Protein AF-A0A830H205-F1 (afdb_monomer)

Foldseek 3Di:
DDDDDDDDDDDDDDDDDDDDDDDDDDDDDPDDDDDPPDPPDPDDDPPLQPVQVVLQVCCCVPPVWHWDDPDSAEIETEDADLVCVLVVLQVVVVVQFAAFPAWDWAADVVVQKIKIWTWIFHPVDPVRNSHTYIYIYIAGNVQQEHADNCVSHVNCLVRQLLCCQQPVRYHPPRPDNDHDPDDPVCPPPRNNHPPDDDDDDDDDDPDDD

Solvent-accessible surface area (backbone atoms only — not comparable to full-atom values): 13191 Å² total; per-residue (Å²): 134,82,90,81,91,87,88,83,91,83,81,92,76,89,85,82,85,81,94,79,90,82,88,83,83,90,77,88,86,88,74,85,84,76,85,79,91,62,82,81,70,80,81,68,81,78,67,71,34,72,63,59,61,49,50,41,51,51,37,32,73,74,70,70,33,62,55,45,74,80,46,72,42,32,35,41,34,55,38,81,55,50,87,48,51,60,60,52,50,50,54,40,38,76,71,51,38,62,35,49,80,48,60,46,74,43,70,36,75,95,73,48,29,34,35,43,33,39,35,31,25,17,79,89,36,79,73,48,44,63,31,40,39,33,45,32,31,48,32,43,64,95,58,35,56,47,72,44,54,42,95,78,27,63,62,38,57,64,41,53,30,48,40,24,52,32,60,58,37,44,52,52,85,48,96,72,75,61,79,84,84,72,62,82,89,49,68,97,51,34,76,69,30,82,86,49,77,80,84,79,85,76,85,81,76,81,76,83,130

Structure (mmCIF, N/CA/C/O backbone):
data_AF-A0A830H205-F1
#
_entry.id   AF-A0A830H205-F1
#
loop_
_atom_site.group_PDB
_atom_site.id
_atom_site.type_symbol
_atom_site.label_atom_id
_atom_site.label_alt_id
_atom_site.label_comp_id
_atom_site.label_asym_id
_atom_site.label_entity_id
_atom_site.label_seq_id
_atom_site.pdbx_PDB_ins_code
_atom_site.Cartn_x
_atom_site.Cartn_y
_atom_site.Cartn_z
_atom_site.occupancy
_atom_site.B_iso_or_equiv
_atom_site.auth_seq_id
_atom_site.auth_comp_id
_atom_site.auth_asym_id
_atom_site.auth_atom_id
_atom_site.pdbx_PDB_model_num
ATOM 1 N N . MET A 1 1 ? -46.202 55.777 67.650 1.00 36.75 1 MET A N 1
ATOM 2 C CA . MET A 1 1 ? -45.797 55.023 68.853 1.00 36.75 1 MET A CA 1
ATOM 3 C C . MET A 1 1 ? -44.438 54.389 68.565 1.00 36.75 1 MET A C 1
ATOM 5 O O . MET A 1 1 ? -44.313 53.756 67.531 1.00 36.75 1 MET A O 1
ATOM 9 N N . THR A 1 2 ? -43.436 54.715 69.394 1.00 34.50 2 THR A N 1
ATOM 10 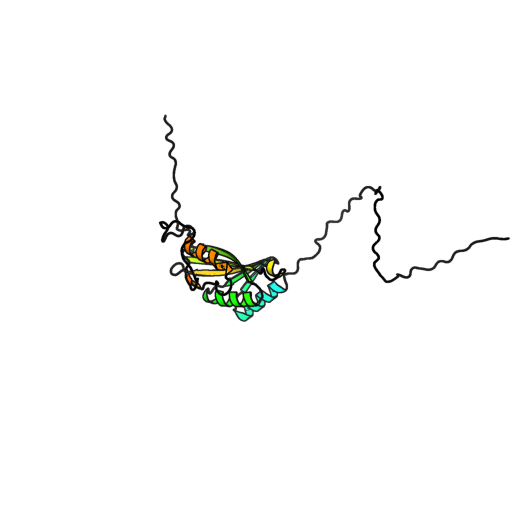C CA . THR A 1 2 ? -42.233 53.928 69.781 1.00 34.50 2 THR A CA 1
ATOM 11 C C . THR A 1 2 ? -41.566 52.958 68.777 1.00 34.50 2 THR A C 1
ATOM 13 O O . THR A 1 2 ? -42.141 51.918 68.496 1.00 34.50 2 THR A O 1
ATOM 16 N N . GLN A 1 3 ? -40.340 53.311 68.324 1.00 34.31 3 GLN A N 1
ATOM 17 C CA . GLN A 1 3 ? -39.025 52.609 68.477 1.00 34.31 3 GLN A CA 1
ATOM 18 C C . GLN A 1 3 ? -38.940 51.043 68.438 1.00 34.31 3 GLN A C 1
ATOM 20 O O . GLN A 1 3 ? -39.899 50.388 68.817 1.00 34.31 3 GLN A O 1
ATOM 25 N N . PRO A 1 4 ? -37.747 50.402 68.299 1.00 41.00 4 PRO A N 1
ATOM 26 C CA . PRO A 1 4 ? -36.688 50.449 67.268 1.00 41.00 4 PRO A CA 1
ATOM 27 C C . PRO A 1 4 ? -36.075 49.027 66.967 1.00 41.00 4 PRO A C 1
ATOM 29 O O . PRO A 1 4 ? -36.541 48.021 67.481 1.00 41.00 4 PRO A O 1
ATOM 32 N N . ASN A 1 5 ? -35.015 48.970 66.139 1.00 28.98 5 ASN A N 1
ATOM 33 C CA . ASN A 1 5 ? -33.922 47.969 65.980 1.00 28.98 5 ASN A CA 1
ATOM 34 C C . ASN A 1 5 ? -34.009 46.544 66.597 1.00 28.98 5 ASN A C 1
ATOM 36 O O . ASN A 1 5 ? -34.132 46.419 67.809 1.00 28.98 5 ASN A O 1
ATOM 40 N N . GLN A 1 6 ? -33.625 45.502 65.829 1.00 34.75 6 GLN A N 1
ATOM 41 C CA . GLN A 1 6 ? -32.301 44.820 65.918 1.00 34.75 6 GLN A CA 1
ATOM 42 C C . GLN A 1 6 ? -32.178 43.547 65.030 1.00 34.75 6 GLN A C 1
ATOM 44 O O . GLN A 1 6 ? -33.192 43.028 64.567 1.00 34.75 6 GLN A O 1
ATOM 49 N N . PRO A 1 7 ? -30.940 43.086 64.724 1.00 38.50 7 PRO A N 1
ATOM 50 C CA . PRO A 1 7 ? -30.624 42.197 63.604 1.00 38.50 7 PRO A CA 1
ATOM 51 C C . PRO A 1 7 ? -30.592 40.716 64.003 1.00 38.50 7 PRO A C 1
ATOM 53 O O . PRO A 1 7 ? -30.341 40.383 65.158 1.00 38.50 7 PRO A O 1
ATOM 56 N N . THR A 1 8 ? -30.740 39.811 63.033 1.00 33.50 8 THR A N 1
ATOM 57 C CA . THR A 1 8 ? -30.395 38.393 63.219 1.00 33.50 8 THR A CA 1
ATOM 58 C C . THR A 1 8 ? -29.546 37.880 62.062 1.00 33.50 8 THR A C 1
ATOM 60 O O . THR A 1 8 ? -29.947 37.826 60.904 1.00 33.50 8 THR A O 1
ATOM 63 N N . THR A 1 9 ? -28.314 37.549 62.424 1.00 30.27 9 THR A N 1
ATOM 64 C CA . THR A 1 9 ? -27.349 36.726 61.708 1.00 30.27 9 THR A CA 1
ATOM 65 C C . THR A 1 9 ? -27.833 35.277 61.664 1.00 30.27 9 THR A C 1
ATOM 67 O O . THR A 1 9 ? -28.254 34.775 62.700 1.00 30.27 9 THR A O 1
ATOM 70 N N . GLN A 1 10 ? -27.735 34.600 60.510 1.00 33.34 10 GLN A N 1
ATOM 71 C CA . GLN A 1 10 ? -27.315 33.188 60.360 1.00 33.34 10 GLN A CA 1
ATOM 72 C C . GLN A 1 10 ? -27.345 32.725 58.878 1.00 33.34 10 GLN A C 1
ATOM 74 O O . GLN A 1 10 ? -27.935 33.414 58.048 1.00 33.34 10 GLN A O 1
ATOM 79 N N . PRO A 1 11 ? -26.609 31.653 58.506 1.00 27.52 11 PRO A N 1
ATOM 80 C CA . PRO A 1 11 ? -25.776 31.614 57.303 1.00 27.52 11 PRO A CA 1
ATOM 81 C C . PRO A 1 11 ? -26.350 30.778 56.147 1.00 27.52 11 PRO A C 1
ATOM 83 O O . PRO A 1 11 ? -27.217 29.928 56.326 1.00 27.52 11 PRO A O 1
ATOM 86 N N . ASN A 1 12 ? -25.774 31.021 54.965 1.00 29.73 12 ASN A N 1
ATOM 87 C CA . ASN A 1 12 ? -25.995 30.367 53.673 1.00 29.73 12 ASN A CA 1
ATOM 88 C C . ASN A 1 12 ? -26.341 28.867 53.732 1.00 29.73 12 ASN A C 1
ATOM 90 O O . ASN A 1 12 ? -25.532 28.052 54.177 1.00 29.73 12 ASN A O 1
ATOM 94 N N . GLN A 1 13 ? -27.469 28.502 53.115 1.00 30.56 13 GLN A N 1
ATOM 95 C CA . GLN A 1 13 ? -27.673 27.174 52.537 1.00 30.56 13 GLN A CA 1
ATOM 96 C C . GLN A 1 13 ? -27.569 27.267 51.004 1.00 30.56 13 GLN A C 1
ATOM 98 O O . GLN A 1 13 ? -28.191 28.152 50.413 1.00 30.56 13 GLN A O 1
ATOM 103 N N . PRO A 1 14 ? -26.791 26.393 50.340 1.00 25.88 14 PRO A N 1
ATOM 104 C CA . PRO A 1 14 ? -26.709 26.362 48.885 1.00 25.88 14 PRO A CA 1
ATOM 105 C C . PRO A 1 14 ? -27.974 25.723 48.296 1.00 25.88 14 PRO A C 1
ATOM 107 O O . PRO A 1 14 ? -28.299 24.576 48.603 1.00 25.88 14 PRO A O 1
ATOM 110 N N . THR A 1 15 ? -28.688 26.452 47.437 1.00 29.52 15 THR A N 1
ATOM 111 C CA . THR A 1 15 ? -29.830 25.919 46.687 1.00 29.52 15 THR A CA 1
ATOM 112 C C . THR A 1 15 ? -29.359 25.105 45.484 1.00 29.52 15 THR A C 1
ATOM 114 O O . THR A 1 15 ? -28.556 25.541 44.659 1.00 29.52 15 THR A O 1
ATOM 117 N N . THR A 1 16 ? -29.878 23.885 45.392 1.00 28.81 16 THR A N 1
ATOM 118 C CA . THR A 1 16 ? -29.694 22.940 44.291 1.00 28.81 16 THR A CA 1
ATOM 119 C C . THR A 1 16 ? -30.707 23.194 43.166 1.00 28.81 16 THR A C 1
ATOM 121 O O . THR A 1 16 ? -31.895 22.977 43.380 1.00 28.81 16 THR A O 1
ATOM 124 N N . GLN A 1 17 ? -30.189 23.526 41.970 1.00 29.11 17 GLN A N 1
ATOM 125 C CA . GLN A 1 17 ? -30.790 23.398 40.615 1.00 29.11 17 GLN A CA 1
ATOM 126 C C . GLN A 1 17 ? -31.965 24.335 40.222 1.00 29.11 17 GLN A C 1
ATOM 128 O O . GLN A 1 17 ? -32.642 24.852 41.104 1.00 29.11 17 GLN A O 1
ATOM 133 N N . PRO A 1 18 ? -32.338 24.470 38.919 1.00 31.72 18 PRO A N 1
ATOM 134 C CA . PRO A 1 18 ? -31.601 24.354 37.641 1.00 31.72 18 PRO A CA 1
ATOM 135 C C . PRO A 1 18 ? -31.848 25.543 36.658 1.00 31.72 18 PRO A C 1
ATOM 137 O O . PRO A 1 18 ? -32.747 26.356 36.836 1.00 31.72 18 PRO A O 1
ATOM 140 N N . ASN A 1 19 ? -31.041 25.592 35.587 1.00 31.50 19 ASN A N 1
ATOM 141 C CA . ASN A 1 19 ? -31.087 26.456 34.390 1.00 31.50 19 ASN A CA 1
ATOM 142 C C . ASN A 1 19 ? -32.406 27.198 34.063 1.00 31.50 19 ASN A C 1
ATOM 144 O O . ASN A 1 19 ? -33.404 26.575 33.701 1.00 31.50 19 ASN A O 1
ATOM 148 N N . GLN A 1 20 ? -32.329 28.532 33.978 1.00 28.92 20 GLN A N 1
ATOM 149 C CA . GLN A 1 20 ? -33.215 29.357 33.145 1.00 28.92 20 GLN A CA 1
ATOM 150 C C . GLN A 1 20 ? -32.387 30.248 32.200 1.00 28.92 20 GLN A C 1
ATOM 152 O O . GLN A 1 20 ? -31.384 30.815 32.634 1.00 28.92 20 GLN A O 1
ATOM 157 N N . PRO A 1 21 ? -32.781 30.395 30.921 1.00 25.06 21 PRO A N 1
ATOM 158 C CA . PRO A 1 21 ? -32.127 31.305 29.989 1.00 25.06 21 PRO A CA 1
ATOM 159 C C . PRO A 1 21 ? -32.700 32.722 30.138 1.00 25.06 21 PRO A C 1
ATOM 161 O O . PRO A 1 21 ? -33.888 32.936 29.909 1.00 25.06 21 PRO A O 1
ATOM 164 N N . THR A 1 22 ? -31.869 33.711 30.473 1.00 29.25 22 THR A N 1
ATOM 165 C CA . THR A 1 22 ? -32.272 35.127 30.432 1.00 29.25 22 THR A CA 1
ATOM 166 C C . THR A 1 22 ? -31.776 35.796 29.158 1.00 29.25 22 THR A C 1
ATOM 168 O O . THR A 1 22 ? -30.601 36.121 29.006 1.00 29.25 22 THR A O 1
ATOM 171 N N . THR A 1 23 ? -32.715 36.024 28.248 1.00 28.20 23 THR A N 1
ATOM 172 C CA . THR A 1 23 ? -32.664 37.024 27.184 1.00 28.20 23 THR A CA 1
ATOM 173 C C . THR A 1 23 ? -32.738 38.432 27.784 1.00 28.20 23 THR A C 1
ATOM 175 O O . THR A 1 23 ? -33.765 38.753 28.375 1.00 28.20 23 THR A O 1
ATOM 178 N N . GLN A 1 24 ? -31.717 39.279 27.605 1.00 30.45 24 GLN A N 1
ATOM 179 C CA . GLN A 1 24 ? -31.877 40.708 27.269 1.00 30.45 24 GLN A CA 1
ATOM 180 C C . GLN A 1 24 ? -30.523 41.401 26.969 1.00 30.45 24 GLN A C 1
ATOM 182 O O . GLN A 1 24 ? -29.503 40.990 27.522 1.00 30.45 24 GLN A O 1
ATOM 187 N N . PRO A 1 25 ? -30.494 42.421 26.082 1.00 28.56 25 PRO A N 1
ATOM 188 C CA . PRO A 1 25 ? -29.279 42.988 25.498 1.00 28.56 25 PRO A CA 1
ATOM 189 C C . PRO A 1 25 ? -28.818 44.317 26.137 1.00 28.56 25 PRO A C 1
ATOM 191 O O . PRO A 1 25 ? -29.626 45.109 26.610 1.00 28.56 25 PRO A O 1
ATOM 194 N N . ASN A 1 26 ? -27.511 44.579 26.008 1.00 28.38 26 ASN A N 1
ATOM 195 C CA . ASN A 1 26 ? -26.799 45.865 26.107 1.00 28.38 26 ASN A CA 1
ATOM 196 C C . ASN A 1 26 ? -26.783 46.620 27.456 1.00 28.38 26 ASN A C 1
ATOM 198 O O . ASN A 1 26 ? -27.633 47.464 27.730 1.00 28.38 26 ASN A O 1
ATOM 202 N N . GLN A 1 27 ? -25.672 46.478 28.190 1.00 29.06 27 GLN A N 1
ATOM 203 C CA . GLN A 1 27 ? -25.082 47.570 28.978 1.00 29.06 27 GLN A CA 1
ATOM 204 C C . GLN A 1 27 ? -23.584 47.715 28.634 1.00 29.06 27 GLN A C 1
ATOM 206 O O . GLN A 1 27 ? -22.900 46.695 28.524 1.00 29.06 27 GLN A O 1
ATOM 211 N N . PRO A 1 28 ? -23.049 48.939 28.438 1.00 27.08 28 PRO A N 1
ATOM 212 C CA . PRO A 1 28 ? -21.629 49.145 28.151 1.00 27.08 28 PRO A CA 1
ATOM 213 C C . PRO A 1 28 ? -20.750 48.811 29.364 1.00 27.08 28 PRO A C 1
ATOM 215 O O . PRO A 1 28 ? -20.968 49.317 30.463 1.00 27.08 28 PRO A O 1
ATOM 218 N N . THR A 1 29 ? -19.720 47.993 29.154 1.00 27.89 29 THR A N 1
ATOM 219 C CA . THR A 1 29 ? -18.698 47.655 30.152 1.00 27.89 29 THR A CA 1
ATOM 220 C C . THR A 1 29 ? -17.716 48.814 30.334 1.00 27.89 29 THR A C 1
ATOM 222 O O . THR A 1 29 ? -16.910 49.084 29.446 1.00 27.89 29 THR A O 1
ATOM 225 N N . THR A 1 30 ? -17.714 49.470 31.493 1.00 30.25 30 THR A N 1
ATOM 226 C CA . THR A 1 30 ? -16.625 50.373 31.903 1.00 30.25 30 THR A CA 1
ATOM 227 C C . THR A 1 30 ? -15.809 49.745 33.025 1.00 30.25 30 THR A C 1
ATOM 229 O O . THR A 1 30 ? -15.951 50.148 34.174 1.00 30.25 30 THR A O 1
ATOM 232 N N . GLN A 1 31 ? -14.944 48.779 32.702 1.00 33.69 31 GLN A N 1
ATOM 233 C CA . GLN A 1 31 ? -13.742 48.492 33.496 1.00 33.69 31 GLN A CA 1
ATOM 234 C C . GLN A 1 31 ? -12.594 48.053 32.564 1.00 33.69 31 GLN A C 1
ATOM 236 O O . GLN A 1 31 ? -12.768 47.095 31.812 1.00 33.69 31 GLN A O 1
ATOM 241 N N . PRO A 1 32 ? -11.439 48.749 32.564 1.00 30.52 32 PRO A N 1
ATOM 242 C CA . PRO A 1 32 ? -10.265 48.362 31.784 1.00 30.52 32 PRO A CA 1
ATOM 243 C C . PRO A 1 32 ? -9.646 47.049 32.283 1.00 30.52 32 PRO A C 1
ATOM 245 O O . PRO A 1 32 ? -9.469 46.851 33.484 1.00 30.52 32 PRO A O 1
ATOM 248 N N . ASN A 1 33 ? -9.294 46.181 31.332 1.00 33.41 33 ASN A N 1
ATOM 249 C CA . ASN A 1 33 ? -8.674 44.869 31.525 1.00 33.41 33 ASN A CA 1
ATOM 250 C C . ASN A 1 33 ? -7.464 44.900 32.478 1.00 33.41 33 ASN A C 1
ATOM 252 O O . ASN A 1 33 ? -6.479 45.591 32.214 1.00 33.41 33 ASN A O 1
ATOM 256 N N . GLN A 1 34 ? -7.489 44.068 33.523 1.00 32.84 34 GLN A N 1
ATOM 257 C CA . GLN A 1 34 ? -6.262 43.619 34.184 1.00 32.84 34 GLN A CA 1
ATOM 258 C C . GLN A 1 34 ? -5.601 42.525 33.326 1.00 32.84 34 GLN A C 1
ATOM 260 O O . GLN A 1 34 ? -6.304 41.624 32.863 1.00 32.84 34 GLN A O 1
ATOM 265 N N . PRO A 1 35 ? -4.274 42.548 33.106 1.00 29.19 35 PRO A N 1
ATOM 266 C CA . PRO A 1 35 ? -3.588 41.446 32.442 1.00 29.19 35 PRO A CA 1
ATOM 267 C C . PRO A 1 35 ? -3.620 40.204 33.339 1.00 29.19 35 PRO A C 1
ATOM 269 O O . PRO A 1 35 ? -3.018 40.192 34.411 1.00 29.19 35 PRO A O 1
ATOM 272 N N . THR A 1 36 ? -4.289 39.135 32.907 1.00 31.02 36 THR A N 1
ATOM 273 C CA . THR A 1 36 ? -4.133 37.816 33.528 1.00 31.02 36 THR A CA 1
ATOM 274 C C . THR A 1 36 ? -2.771 37.248 33.137 1.00 31.02 36 THR A C 1
ATOM 276 O O . THR A 1 36 ? -2.603 36.669 32.065 1.00 31.02 36 THR A O 1
ATOM 279 N N . THR A 1 37 ? -1.778 37.407 34.007 1.00 33.81 37 THR A N 1
ATOM 280 C CA . THR A 1 37 ? -0.514 36.662 33.974 1.00 33.81 37 THR A CA 1
ATOM 281 C C . THR A 1 37 ? -0.737 35.246 34.504 1.00 33.81 37 THR A C 1
ATOM 283 O O . THR A 1 37 ? -0.295 34.885 35.590 1.00 33.81 37 THR A O 1
ATOM 286 N N . GLN A 1 38 ? -1.433 34.415 33.732 1.00 34.97 38 GLN A N 1
ATOM 287 C CA . GLN A 1 38 ? -1.366 32.964 33.892 1.00 34.97 38 GLN A CA 1
ATOM 288 C C . GLN A 1 38 ? -1.169 32.343 32.507 1.00 34.97 38 GLN A C 1
ATOM 290 O O . GLN A 1 38 ? -2.011 32.548 31.633 1.00 34.97 38 GLN A O 1
ATOM 295 N N . PRO A 1 39 ? -0.059 31.623 32.261 1.00 33.94 39 PRO A N 1
ATOM 296 C CA . PRO A 1 39 ? 0.085 30.845 31.042 1.00 33.94 39 PRO A CA 1
ATOM 297 C C . PRO A 1 39 ? -1.071 29.850 30.985 1.00 33.94 39 PRO A C 1
ATOM 299 O O . PRO A 1 39 ? -1.275 29.107 31.947 1.00 33.94 39 PRO A O 1
ATOM 302 N N . ASN A 1 40 ? -1.814 29.831 29.877 1.00 39.75 40 ASN A N 1
ATOM 303 C CA . ASN A 1 40 ? -2.751 28.753 29.584 1.00 39.75 40 ASN A CA 1
ATOM 304 C C . ASN A 1 40 ? -2.000 27.428 29.750 1.00 39.75 40 ASN A C 1
ATOM 306 O O . ASN A 1 40 ? -1.153 27.080 28.925 1.00 39.75 40 ASN A O 1
ATOM 310 N N . GLN A 1 41 ? -2.283 26.701 30.832 1.00 34.53 41 GLN A N 1
ATOM 311 C CA . GLN A 1 41 ? -1.904 25.301 30.910 1.00 34.53 41 GLN A CA 1
ATOM 312 C C . GLN A 1 41 ? -2.595 24.609 29.732 1.00 34.53 41 GLN A C 1
ATOM 314 O O . GLN A 1 41 ? -3.798 24.828 29.546 1.00 34.53 41 GLN A O 1
ATOM 319 N N . PRO A 1 42 ? -1.882 23.816 28.912 1.00 35.81 42 PRO A N 1
ATOM 320 C CA . PRO A 1 42 ? -2.537 23.043 27.873 1.00 35.81 42 PRO A CA 1
ATOM 321 C C . PRO A 1 42 ? -3.594 22.164 28.540 1.00 35.81 42 PRO A C 1
ATOM 323 O O . PRO A 1 42 ? -3.293 21.271 29.334 1.00 35.81 42 PRO A O 1
ATOM 326 N N . THR A 1 43 ? -4.855 22.484 28.269 1.00 34.31 43 THR A N 1
ATOM 327 C CA . THR A 1 43 ? -5.995 21.718 28.746 1.00 34.31 43 THR A CA 1
ATOM 328 C C . THR A 1 43 ? -5.943 20.387 28.013 1.00 34.31 43 THR A C 1
ATOM 330 O O . THR A 1 43 ? -6.015 20.343 26.789 1.00 34.31 43 THR A O 1
ATOM 333 N N . THR A 1 44 ? -5.796 19.315 28.789 1.00 37.00 44 THR A N 1
ATOM 334 C CA . THR A 1 44 ? -5.734 17.905 28.379 1.00 37.00 44 THR A CA 1
ATOM 335 C C . THR A 1 44 ? -4.483 17.498 27.590 1.00 37.00 44 THR A C 1
ATOM 337 O O . THR A 1 44 ? -4.265 17.888 26.447 1.00 37.00 44 THR A O 1
ATOM 340 N N . GLN A 1 45 ? -3.680 16.617 28.195 1.00 31.81 45 GLN A N 1
ATOM 341 C CA . GLN A 1 45 ? -2.876 15.670 27.423 1.00 31.81 45 GLN A CA 1
ATOM 342 C C . GLN A 1 45 ? -3.837 14.934 26.477 1.00 31.81 45 GLN A C 1
ATOM 344 O O . GLN A 1 45 ? -4.843 14.404 26.968 1.00 31.81 45 GLN A O 1
ATOM 349 N N . PRO A 1 46 ? -3.593 14.893 25.157 1.00 36.91 46 PRO A N 1
ATOM 350 C CA . PRO A 1 46 ? -4.409 14.070 24.295 1.00 36.91 46 PRO A CA 1
ATOM 351 C C . PRO A 1 46 ? -4.178 12.628 24.723 1.00 36.91 46 PRO A C 1
ATOM 353 O O . PRO A 1 46 ? -3.053 12.164 24.907 1.00 36.91 46 PRO A O 1
ATOM 356 N N . THR A 1 47 ? -5.277 11.933 24.939 1.00 35.59 47 THR A N 1
ATOM 357 C CA . THR A 1 47 ? -5.308 10.491 25.087 1.00 35.59 47 THR A CA 1
ATOM 358 C C . THR A 1 47 ? -4.503 9.904 23.929 1.00 35.59 47 THR A C 1
ATOM 360 O O . THR A 1 47 ? -4.895 10.090 22.775 1.00 35.59 47 THR A O 1
ATOM 363 N N . LYS A 1 48 ? -3.423 9.158 24.206 1.00 46.75 48 LYS A N 1
ATOM 364 C CA . LYS A 1 48 ? -3.020 8.089 23.284 1.00 46.75 48 LYS A CA 1
ATOM 365 C C . LYS A 1 48 ? -4.311 7.374 22.896 1.00 46.75 48 LYS A C 1
ATOM 367 O O . LYS A 1 48 ? -5.059 6.948 23.780 1.00 46.75 48 LYS A O 1
ATOM 372 N N . SER A 1 49 ? -4.661 7.390 21.615 1.00 58.75 49 SER A N 1
ATOM 373 C CA . SER A 1 49 ? -5.950 6.887 21.149 1.00 58.75 49 SER A CA 1
ATOM 374 C C . SER A 1 49 ? -6.143 5.456 21.663 1.00 58.75 49 SER A C 1
ATOM 376 O O . SER A 1 49 ? -5.438 4.546 21.232 1.00 58.75 49 SER A O 1
ATOM 378 N N . ARG A 1 50 ? -7.100 5.240 22.581 1.00 71.12 50 ARG A N 1
ATOM 379 C CA . ARG A 1 50 ? -7.447 3.909 23.128 1.00 71.12 50 ARG A CA 1
ATOM 380 C C . ARG A 1 50 ? -7.711 2.898 22.008 1.00 71.12 50 ARG A C 1
ATOM 382 O O . ARG A 1 50 ? -7.460 1.708 22.176 1.00 71.12 50 ARG A O 1
ATOM 389 N N . PHE A 1 51 ? -8.218 3.379 20.873 1.00 81.25 51 PHE A N 1
ATOM 390 C CA . PHE A 1 51 ? -8.396 2.585 19.666 1.00 81.25 51 PHE A CA 1
ATOM 391 C C . PHE A 1 51 ? -7.055 2.186 19.040 1.00 81.25 51 PHE A C 1
ATOM 393 O O . PHE A 1 51 ? -6.861 1.013 18.746 1.00 81.25 51 PHE A O 1
ATOM 400 N N . GLY A 1 52 ? -6.128 3.133 18.873 1.00 84.19 52 GLY A N 1
ATOM 401 C CA . GLY A 1 52 ? -4.815 2.886 18.277 1.00 84.19 52 GLY A CA 1
ATOM 402 C C . GLY A 1 52 ? -3.995 1.848 19.041 1.00 84.19 52 GLY A C 1
ATOM 403 O O . GLY A 1 52 ? -3.522 0.884 18.445 1.00 84.19 52 GLY A O 1
ATOM 404 N N . ASP A 1 53 ? -3.899 1.990 20.364 1.00 86.12 53 ASP A N 1
ATOM 405 C CA . ASP A 1 53 ? -3.164 1.034 21.203 1.00 86.12 53 ASP A CA 1
ATOM 406 C C . ASP A 1 53 ? -3.800 -0.365 21.162 1.00 86.12 53 ASP A C 1
ATOM 408 O O . ASP A 1 53 ? -3.100 -1.374 21.052 1.00 86.12 53 ASP A O 1
ATOM 412 N N . LYS A 1 54 ? -5.139 -0.437 21.190 1.00 90.56 54 LYS A N 1
ATOM 413 C CA . LYS A 1 54 ? -5.872 -1.703 21.073 1.00 90.56 54 LYS A CA 1
ATOM 414 C C . LYS A 1 54 ? -5.653 -2.353 19.704 1.00 90.56 54 LYS A C 1
ATOM 416 O O . LYS A 1 54 ? -5.389 -3.549 19.636 1.00 90.56 54 LYS A O 1
ATOM 421 N N . LEU A 1 55 ? -5.726 -1.572 18.628 1.00 91.56 55 LEU A N 1
ATOM 422 C CA . LEU A 1 55 ? -5.506 -2.042 17.263 1.00 91.56 55 LEU A CA 1
ATOM 423 C C . LEU A 1 55 ? -4.104 -2.640 17.099 1.00 91.56 55 LEU A C 1
ATOM 425 O O . LEU A 1 55 ? -3.963 -3.720 16.532 1.00 91.56 55 LEU A O 1
ATOM 429 N N . LEU A 1 56 ? -3.077 -1.970 17.630 1.00 92.38 56 LEU A N 1
ATOM 430 C CA . LEU A 1 56 ? -1.697 -2.455 17.589 1.00 92.38 56 LEU A CA 1
ATOM 431 C C . LEU A 1 56 ? -1.526 -3.791 18.325 1.00 92.38 56 LEU A C 1
ATOM 433 O O . LEU A 1 56 ? -0.839 -4.682 17.828 1.00 92.38 56 LEU A O 1
ATOM 437 N N . GLN A 1 57 ? -2.176 -3.957 19.479 1.00 92.88 57 GLN A N 1
ATOM 438 C CA . GLN A 1 57 ? -2.171 -5.231 20.203 1.00 92.88 57 GLN A CA 1
ATOM 439 C C . GLN A 1 57 ? -2.882 -6.339 19.418 1.00 92.88 57 GLN A C 1
ATOM 441 O O . GLN A 1 57 ? -2.367 -7.451 19.326 1.00 92.88 57 GLN A O 1
ATOM 446 N N . GLU A 1 58 ? -4.043 -6.048 18.826 1.00 94.69 58 GLU A N 1
ATOM 447 C CA . GLU A 1 58 ? -4.785 -7.021 18.018 1.00 94.69 58 GLU A CA 1
ATOM 448 C C . GLU A 1 58 ? -3.992 -7.448 16.768 1.00 94.69 58 GLU A C 1
ATOM 450 O O . GLU A 1 58 ? -3.926 -8.643 16.474 1.00 94.69 58 GLU A O 1
ATOM 455 N N . LEU A 1 59 ? -3.320 -6.512 16.084 1.00 94.44 59 LEU A N 1
ATOM 456 C CA . LEU A 1 59 ? -2.441 -6.808 14.944 1.00 94.44 59 LEU A CA 1
ATOM 457 C C . LE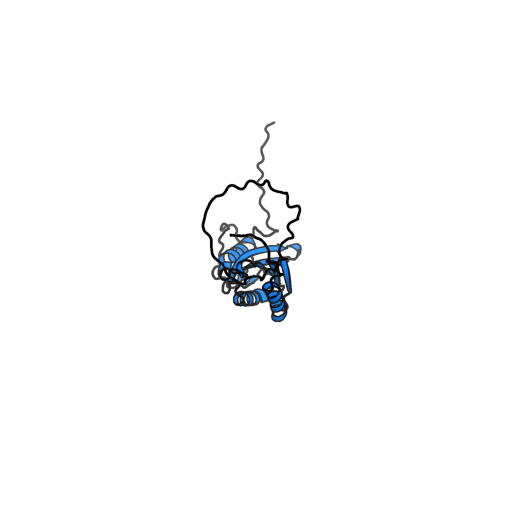U A 1 59 ? -1.260 -7.697 15.344 1.00 94.44 59 LEU A C 1
ATOM 459 O O . LEU A 1 59 ? -0.979 -8.691 14.668 1.00 94.44 59 LEU A O 1
ATOM 463 N N . LYS A 1 60 ? -0.613 -7.390 16.474 1.00 94.19 60 LYS A N 1
ATOM 464 C CA . LYS A 1 60 ? 0.491 -8.196 17.002 1.00 94.19 60 LYS A CA 1
ATOM 465 C C . LYS A 1 60 ? 0.039 -9.610 17.360 1.00 94.19 60 LYS A C 1
ATOM 467 O O . LYS A 1 60 ? 0.715 -10.569 17.006 1.00 94.19 60 LYS A O 1
ATOM 472 N N . ASN A 1 61 ? -1.110 -9.753 18.014 1.00 94.81 61 ASN A N 1
ATOM 473 C CA . ASN A 1 61 ? -1.616 -11.059 18.441 1.00 94.81 61 ASN A CA 1
ATOM 474 C C . ASN A 1 61 ? -2.122 -11.916 17.271 1.00 94.81 61 ASN A C 1
ATOM 476 O O . ASN A 1 61 ? -1.996 -13.136 17.317 1.00 94.81 61 ASN A O 1
ATOM 480 N N . THR A 1 62 ? -2.696 -11.293 16.240 1.00 94.81 62 THR A N 1
ATOM 481 C CA . THR A 1 62 ? -3.335 -12.010 15.123 1.00 94.81 62 THR A CA 1
ATOM 482 C C . THR A 1 62 ? -2.346 -12.338 14.007 1.00 94.81 62 THR A C 1
ATOM 484 O O . THR A 1 62 ? -2.383 -13.433 13.454 1.00 94.81 62 THR A O 1
ATOM 487 N N . PHE A 1 63 ? -1.453 -11.400 13.680 1.00 94.31 63 PHE A N 1
ATOM 488 C CA . PHE A 1 63 ? -0.558 -11.501 12.522 1.00 94.31 63 PHE A CA 1
ATOM 489 C C . PHE A 1 63 ? 0.930 -11.493 12.896 1.00 94.31 63 PHE A C 1
ATOM 491 O O . PHE A 1 63 ? 1.780 -11.643 12.024 1.00 94.31 63 PHE A O 1
ATOM 498 N N . GLY A 1 64 ? 1.277 -11.280 14.171 1.00 93.81 64 GLY A N 1
ATOM 49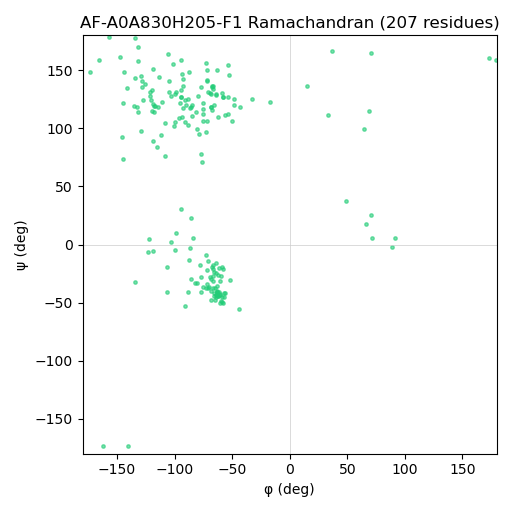9 C CA . GLY A 1 64 ? 2.672 -11.065 14.570 1.00 93.81 64 GLY A CA 1
ATOM 500 C C . GLY A 1 64 ? 3.258 -9.757 14.027 1.00 93.81 64 GLY A C 1
ATOM 501 O O . GLY A 1 64 ? 4.475 -9.612 13.973 1.00 93.81 64 GLY A O 1
ATOM 502 N N . ILE A 1 65 ? 2.404 -8.820 13.600 1.00 94.12 65 ILE A N 1
ATOM 503 C CA . ILE A 1 65 ? 2.806 -7.565 12.964 1.00 94.12 65 ILE A CA 1
ATOM 504 C C . ILE A 1 65 ? 2.902 -6.467 14.016 1.00 94.12 65 ILE A C 1
ATOM 506 O O . ILE A 1 65 ? 1.950 -6.202 14.752 1.00 94.12 65 ILE A O 1
ATOM 510 N N . GLU A 1 66 ? 4.051 -5.801 14.060 1.00 88.75 66 GLU A N 1
ATOM 511 C CA . GLU A 1 66 ? 4.262 -4.648 14.925 1.00 88.75 66 GLU A CA 1
ATOM 512 C C . GLU A 1 66 ? 3.935 -3.348 14.186 1.00 88.75 66 GLU A C 1
ATOM 514 O O . GLU A 1 66 ? 4.207 -3.176 12.997 1.00 88.75 66 GLU A O 1
ATOM 519 N N . GLY A 1 67 ? 3.345 -2.405 14.914 1.00 90.31 67 GLY A N 1
ATOM 520 C CA . GLY A 1 67 ? 3.127 -1.053 14.428 1.00 90.31 67 GLY A CA 1
ATOM 521 C C . GLY A 1 67 ? 3.571 -0.030 15.460 1.00 90.31 67 GLY A C 1
ATOM 522 O O . GLY A 1 67 ? 3.669 -0.310 16.656 1.00 90.31 67 GLY A O 1
ATOM 523 N N . LYS A 1 68 ? 3.847 1.175 14.978 1.00 91.31 68 LYS A N 1
ATOM 524 C CA . LYS A 1 68 ? 4.344 2.301 15.755 1.00 91.31 68 LYS A CA 1
ATOM 525 C C . LYS A 1 68 ? 3.371 3.465 15.641 1.00 91.31 68 LYS A C 1
ATOM 527 O O . LYS A 1 68 ? 3.013 3.883 14.543 1.00 91.31 68 LYS A O 1
ATOM 532 N N . ALA A 1 69 ? 2.958 4.015 16.778 1.00 91.25 69 ALA A N 1
ATOM 533 C CA . ALA A 1 69 ? 2.264 5.294 16.803 1.00 91.25 69 ALA A CA 1
ATOM 534 C C . ALA A 1 69 ? 3.285 6.421 16.572 1.00 91.25 69 ALA A C 1
ATOM 536 O O . ALA A 1 69 ? 4.203 6.604 17.369 1.00 91.25 69 ALA A O 1
ATOM 537 N N . GLU A 1 70 ? 3.134 7.160 15.473 1.00 88.94 70 GLU A N 1
ATOM 538 C CA . GLU A 1 70 ? 3.923 8.367 15.182 1.00 88.94 70 GLU A CA 1
ATOM 539 C C . GLU A 1 70 ? 3.291 9.605 15.835 1.00 88.94 70 GLU A C 1
ATOM 541 O O . GLU A 1 70 ? 3.979 10.556 16.198 1.00 88.94 70 GLU A O 1
ATOM 546 N N . SER A 1 71 ? 1.966 9.596 15.994 1.00 88.12 71 SER A N 1
ATOM 547 C CA . SER A 1 71 ? 1.204 10.575 16.769 1.00 88.12 71 SER A CA 1
ATOM 548 C C . SER A 1 71 ? -0.136 9.976 17.198 1.00 88.12 71 SER A C 1
ATOM 550 O O . SER A 1 71 ? -0.482 8.868 16.787 1.00 88.12 71 SER A O 1
ATOM 552 N N . ASP A 1 72 ? -0.946 10.725 17.949 1.00 83.81 72 ASP A N 1
ATOM 553 C CA . ASP A 1 72 ? -2.270 10.267 18.412 1.00 83.81 72 ASP A CA 1
ATOM 554 C C . ASP A 1 72 ? -3.222 9.863 17.276 1.00 83.81 72 ASP A C 1
ATOM 556 O O . ASP A 1 72 ? -4.195 9.140 17.487 1.00 83.81 72 ASP A O 1
ATOM 560 N N . ARG A 1 73 ? -2.952 10.352 16.061 1.00 89.81 73 ARG A N 1
ATOM 561 C CA . ARG A 1 73 ? -3.784 10.171 14.865 1.00 89.81 73 ARG A CA 1
ATOM 562 C C . ARG A 1 73 ? -3.047 9.504 13.709 1.00 89.81 73 ARG A C 1
ATOM 564 O O . ARG A 1 73 ? -3.602 9.416 12.614 1.00 89.81 73 ARG A O 1
ATOM 571 N N . ARG A 1 74 ? -1.801 9.070 13.907 1.00 92.94 74 ARG A N 1
ATOM 572 C CA . ARG A 1 74 ? -0.995 8.439 12.858 1.00 92.94 74 ARG A CA 1
ATOM 573 C C . ARG A 1 74 ? -0.296 7.208 13.393 1.00 92.94 74 ARG A C 1
ATOM 575 O O . ARG A 1 74 ? 0.533 7.302 14.293 1.00 92.94 74 ARG A O 1
ATOM 582 N N . ILE A 1 75 ? -0.609 6.070 12.791 1.00 95.38 75 ILE A N 1
ATOM 583 C CA . ILE A 1 75 ? 0.007 4.788 13.120 1.00 95.38 75 ILE A CA 1
ATOM 584 C C . ILE A 1 75 ? 0.653 4.249 11.855 1.00 95.38 75 ILE A C 1
ATOM 586 O O . ILE A 1 75 ? 0.034 4.223 10.793 1.00 95.38 75 ILE A O 1
ATOM 590 N N . MET A 1 76 ? 1.901 3.829 11.969 1.00 96.12 76 MET A N 1
ATOM 591 C CA . MET A 1 76 ? 2.624 3.149 10.913 1.00 96.12 76 MET A CA 1
ATOM 592 C C . MET A 1 76 ? 2.683 1.659 11.226 1.00 96.12 76 MET A C 1
ATOM 594 O O . MET A 1 76 ? 3.073 1.269 12.320 1.00 96.12 76 MET A O 1
ATOM 598 N N . ILE A 1 77 ? 2.273 0.835 10.272 1.00 97.00 77 ILE A N 1
ATOM 599 C CA . ILE A 1 77 ? 2.235 -0.620 10.380 1.00 97.00 77 ILE A CA 1
ATOM 600 C C . ILE A 1 77 ? 3.153 -1.146 9.285 1.00 97.00 77 ILE A C 1
ATOM 602 O O . ILE A 1 77 ? 2.893 -0.924 8.101 1.00 97.00 77 ILE A O 1
ATOM 606 N N . GLU A 1 78 ? 4.244 -1.797 9.675 1.00 96.38 78 GLU A N 1
ATOM 607 C CA . GLU A 1 78 ? 5.156 -2.420 8.721 1.00 96.38 78 GLU A CA 1
ATOM 608 C C . GLU A 1 78 ? 4.788 -3.892 8.558 1.00 96.38 78 GLU A C 1
ATOM 610 O O . GLU A 1 78 ? 4.677 -4.625 9.532 1.00 96.38 78 GLU A O 1
ATOM 615 N N . ILE A 1 79 ? 4.583 -4.313 7.315 1.00 97.06 79 ILE A N 1
ATOM 616 C CA . ILE A 1 79 ? 4.124 -5.641 6.920 1.00 97.06 79 ILE A CA 1
ATOM 617 C C . ILE A 1 79 ? 5.242 -6.241 6.056 1.00 97.06 79 ILE A C 1
ATOM 619 O O . ILE A 1 79 ? 5.259 -6.016 4.839 1.00 97.06 79 ILE A O 1
ATOM 623 N N . PRO A 1 80 ? 6.219 -6.943 6.667 1.00 93.94 80 PRO A N 1
ATOM 624 C CA . PRO A 1 80 ? 7.421 -7.393 5.964 1.00 93.94 80 PRO A CA 1
ATOM 625 C C . PRO A 1 80 ? 7.122 -8.387 4.843 1.00 93.94 80 PRO A C 1
ATOM 627 O O . PRO A 1 80 ? 7.782 -8.361 3.809 1.00 93.94 80 PRO A O 1
ATOM 630 N N . ASP A 1 81 ? 6.124 -9.245 5.056 1.00 95.06 81 ASP A N 1
ATOM 631 C CA . ASP A 1 81 ? 5.658 -10.208 4.067 1.00 95.06 81 ASP A CA 1
ATOM 632 C C . ASP A 1 81 ? 4.480 -9.623 3.265 1.00 95.06 81 ASP A C 1
ATOM 634 O O . ASP A 1 81 ? 3.379 -9.494 3.816 1.00 95.06 81 ASP A O 1
ATOM 638 N N . PRO A 1 82 ? 4.662 -9.290 1.972 1.00 95.56 82 PRO A N 1
ATOM 639 C CA . PRO A 1 82 ? 3.591 -8.747 1.143 1.00 95.56 82 PRO A CA 1
ATOM 640 C C . PRO A 1 82 ? 2.407 -9.708 0.987 1.00 95.56 82 PRO A C 1
ATOM 642 O O . PRO A 1 82 ? 1.306 -9.239 0.720 1.00 95.56 82 PRO A O 1
ATOM 645 N N . ALA A 1 83 ? 2.567 -11.018 1.213 1.00 95.38 83 ALA A N 1
ATOM 646 C CA . ALA A 1 83 ? 1.450 -11.965 1.172 1.00 95.38 83 ALA A CA 1
ATOM 647 C C . ALA A 1 83 ? 0.427 -11.749 2.307 1.00 95.38 83 ALA A C 1
ATOM 649 O O . ALA A 1 83 ? -0.706 -12.223 2.228 1.00 95.38 83 ALA A O 1
ATOM 650 N N . GLN A 1 84 ? 0.797 -11.023 3.367 1.00 96.50 84 GLN A N 1
ATOM 651 C CA . GLN A 1 84 ? -0.109 -10.711 4.474 1.00 96.50 84 GLN A CA 1
ATOM 652 C C . GLN A 1 84 ? -0.932 -9.437 4.251 1.00 96.50 84 GLN A C 1
ATOM 654 O O . GLN A 1 84 ? -1.909 -9.229 4.972 1.00 96.50 84 GLN A O 1
ATOM 659 N N . ILE A 1 85 ? -0.593 -8.601 3.258 1.00 97.12 85 ILE A N 1
ATOM 660 C CA . ILE A 1 85 ? -1.237 -7.290 3.062 1.00 97.12 85 ILE A CA 1
ATOM 661 C C . ILE A 1 85 ? -2.756 -7.407 2.915 1.00 97.12 85 ILE A C 1
ATOM 663 O O . ILE A 1 85 ? -3.493 -6.632 3.521 1.00 97.12 85 ILE A O 1
ATOM 667 N N . ARG A 1 86 ? -3.219 -8.416 2.168 1.00 97.50 86 ARG A N 1
ATOM 668 C CA . ARG A 1 86 ? -4.636 -8.650 1.893 1.00 97.50 86 ARG A CA 1
ATOM 669 C C . ARG A 1 86 ? -5.401 -8.996 3.169 1.00 97.50 86 ARG A C 1
ATOM 671 O O . ARG A 1 86 ? -6.408 -8.364 3.465 1.00 97.50 86 ARG A O 1
ATOM 678 N N . LYS A 1 87 ? -4.865 -9.916 3.976 1.00 97.62 87 LYS A N 1
ATOM 679 C CA . LYS A 1 87 ? -5.458 -10.323 5.262 1.00 97.62 87 LYS A CA 1
ATOM 680 C C . LYS A 1 87 ? -5.508 -9.168 6.261 1.00 97.62 87 LYS A C 1
ATOM 682 O O . LYS A 1 87 ? -6.493 -9.002 6.973 1.00 97.62 87 LYS A O 1
ATOM 687 N N . VAL A 1 88 ? -4.453 -8.350 6.306 1.00 97.81 88 VAL A N 1
ATOM 688 C CA . VAL A 1 88 ? -4.421 -7.150 7.154 1.00 97.81 88 VAL A CA 1
ATOM 689 C C . VAL A 1 88 ? -5.455 -6.130 6.679 1.00 97.81 88 VAL A C 1
ATOM 691 O O . VAL A 1 88 ? -6.151 -5.542 7.502 1.00 97.81 88 VAL A O 1
ATOM 694 N N . ALA A 1 89 ? -5.592 -5.930 5.368 1.00 98.12 89 ALA A N 1
ATOM 695 C CA . ALA A 1 89 ? -6.590 -5.031 4.802 1.00 98.12 89 ALA A CA 1
ATOM 696 C C . ALA A 1 89 ? -8.030 -5.498 5.092 1.00 98.12 89 ALA A C 1
ATOM 698 O O . ALA A 1 89 ? -8.851 -4.686 5.513 1.00 98.12 89 ALA A O 1
ATOM 699 N N . GLU A 1 90 ? -8.322 -6.796 4.958 1.00 98.19 90 GLU A N 1
ATOM 700 C CA . GLU A 1 90 ? -9.607 -7.403 5.345 1.00 98.19 90 GLU A CA 1
ATOM 701 C C . GLU A 1 90 ? -9.908 -7.166 6.829 1.00 98.19 90 GLU A C 1
ATOM 703 O O . GLU A 1 90 ? -10.958 -6.619 7.169 1.00 98.19 90 GLU A O 1
ATOM 708 N N . PHE A 1 91 ? -8.946 -7.465 7.705 1.00 97.75 91 PHE A N 1
ATOM 709 C CA . PHE A 1 91 ? -9.069 -7.216 9.141 1.00 97.75 91 PHE A CA 1
ATOM 710 C C . PHE A 1 91 ? -9.351 -5.740 9.455 1.00 97.75 91 PHE A C 1
ATOM 712 O O . PHE A 1 91 ? -10.223 -5.426 10.261 1.00 97.75 91 PHE A O 1
ATOM 719 N N . LEU A 1 92 ? -8.641 -4.807 8.817 1.00 97.00 92 LEU A N 1
ATOM 720 C CA . LEU A 1 92 ? -8.860 -3.375 9.031 1.00 97.00 92 LEU A CA 1
ATOM 721 C C . LEU A 1 92 ? -10.229 -2.920 8.515 1.00 97.00 92 LEU A C 1
ATOM 723 O O . LEU A 1 92 ? -10.884 -2.107 9.174 1.00 97.00 92 LEU A O 1
ATOM 727 N N . ARG A 1 93 ? -10.690 -3.470 7.388 1.00 97.12 93 ARG A N 1
ATOM 728 C CA . ARG A 1 93 ? -12.032 -3.215 6.855 1.00 97.12 93 ARG A CA 1
ATOM 729 C C . ARG A 1 93 ? -13.118 -3.643 7.838 1.00 97.12 93 ARG A C 1
ATOM 731 O O . ARG A 1 93 ? -14.044 -2.873 8.076 1.00 97.12 93 ARG A O 1
ATOM 738 N N . GLU A 1 94 ? -12.978 -4.805 8.473 1.00 96.31 94 GLU A N 1
ATOM 739 C CA . GLU A 1 94 ? -13.899 -5.269 9.524 1.00 96.31 94 GLU A CA 1
ATOM 740 C C . GLU A 1 94 ? -13.925 -4.344 10.753 1.00 96.31 94 GLU A C 1
ATOM 742 O O . GLU A 1 94 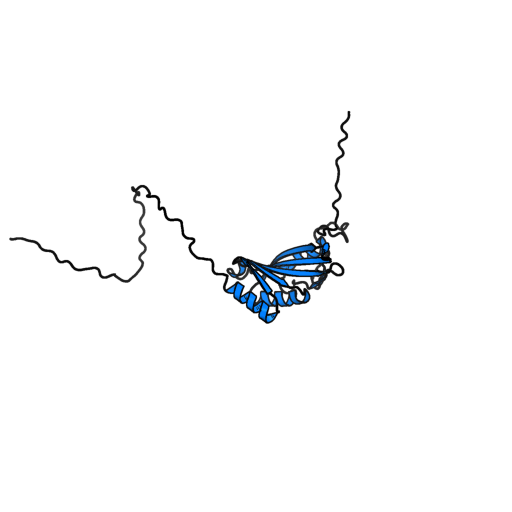? -14.934 -4.259 11.452 1.00 96.31 94 GLU A O 1
ATOM 747 N N . LYS A 1 95 ? -12.838 -3.604 11.008 1.00 94.19 95 LYS A N 1
ATOM 748 C CA . LYS A 1 95 ? -12.751 -2.589 12.073 1.00 94.19 95 LYS A CA 1
ATOM 749 C C . LYS A 1 95 ? -13.295 -1.215 11.671 1.00 94.19 95 LYS A C 1
ATOM 751 O O . LYS A 1 95 ? -13.170 -0.279 12.457 1.00 94.19 95 LYS A O 1
ATOM 756 N N . GLY A 1 96 ? -13.884 -1.083 10.482 1.00 95.00 96 GLY A N 1
ATOM 757 C CA . GLY A 1 96 ? -14.477 0.164 9.988 1.00 95.00 96 GLY A CA 1
ATOM 758 C C . GLY A 1 96 ? -13.526 1.050 9.182 1.00 95.00 96 GLY A C 1
ATOM 759 O O . GLY A 1 96 ? -13.902 2.153 8.804 1.00 95.00 96 GLY A O 1
ATOM 760 N N . ILE A 1 97 ? -12.302 0.598 8.885 1.00 97.00 97 ILE A N 1
ATOM 761 C CA . ILE A 1 97 ? -11.399 1.309 7.971 1.00 97.00 97 ILE A CA 1
ATOM 762 C C . ILE A 1 97 ? -11.844 1.009 6.538 1.00 97.00 97 ILE A C 1
ATOM 764 O O . ILE A 1 97 ? -11.503 -0.023 5.968 1.00 97.00 97 ILE A O 1
ATOM 768 N N . ASP A 1 98 ? -12.659 1.889 5.970 1.00 96.75 98 ASP A N 1
ATOM 769 C CA . ASP A 1 98 ? -13.364 1.654 4.705 1.00 96.75 98 ASP A CA 1
ATOM 770 C C . ASP A 1 98 ? -12.711 2.293 3.467 1.00 96.75 98 ASP A C 1
ATOM 772 O O . ASP A 1 98 ? -13.176 2.052 2.350 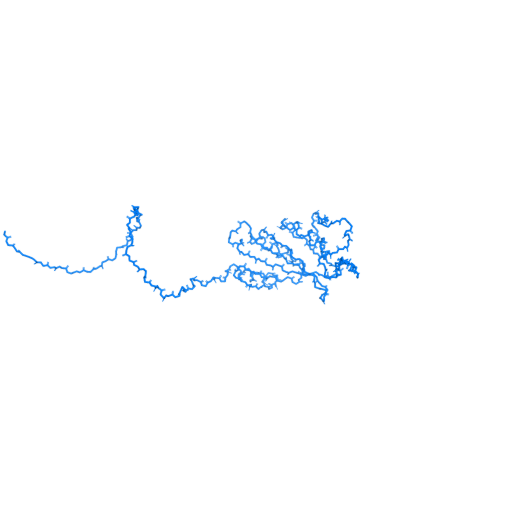1.00 96.75 98 ASP A O 1
ATOM 776 N N . HIS A 1 99 ? -11.639 3.077 3.630 1.00 98.12 99 HIS A N 1
ATOM 777 C CA . HIS A 1 99 ? -11.095 3.872 2.532 1.00 98.12 99 HIS A CA 1
ATOM 778 C C . HIS A 1 99 ? -9.565 3.939 2.493 1.00 98.12 99 HIS A C 1
ATOM 780 O O . HIS A 1 99 ? -8.903 4.252 3.486 1.00 98.12 99 HIS A O 1
ATOM 786 N N . VAL A 1 100 ? -8.998 3.764 1.296 1.00 98.38 100 VAL A N 1
ATOM 787 C CA . VAL A 1 100 ? -7.600 4.112 0.988 1.00 98.38 100 VAL A CA 1
ATOM 788 C C . VAL A 1 100 ? -7.550 5.525 0.425 1.00 98.38 100 VAL A C 1
ATOM 790 O O . VAL A 1 100 ? -8.116 5.780 -0.634 1.00 98.38 100 VAL A O 1
ATOM 793 N N . LYS A 1 101 ? -6.863 6.428 1.132 1.00 97.62 101 LYS A N 1
ATOM 794 C CA . LYS A 1 101 ? -6.693 7.842 0.764 1.00 97.62 101 LYS A CA 1
ATOM 795 C C . LYS A 1 101 ? -5.593 8.055 -0.274 1.00 97.62 101 LYS A C 1
ATOM 797 O O . LYS A 1 101 ? -5.685 8.991 -1.060 1.00 97.62 101 LYS A O 1
ATOM 802 N N . SER A 1 102 ? -4.545 7.238 -0.238 1.00 97.94 102 SER A N 1
ATOM 803 C CA . SER A 1 102 ? -3.462 7.264 -1.222 1.00 97.94 102 SER A CA 1
ATOM 804 C C . SER A 1 102 ? -2.600 6.006 -1.143 1.00 97.94 102 SER A C 1
ATOM 806 O O . SER A 1 102 ? -2.551 5.330 -0.109 1.00 97.94 102 SER A O 1
ATOM 808 N N . ILE A 1 103 ? -1.886 5.725 -2.234 1.00 98.44 103 ILE A N 1
ATOM 809 C CA . ILE A 1 103 ? -0.804 4.741 -2.290 1.00 98.44 103 ILE A CA 1
ATOM 810 C C . ILE A 1 103 ? 0.466 5.484 -2.682 1.00 98.44 103 ILE A C 1
ATOM 812 O O . ILE A 1 103 ? 0.459 6.301 -3.595 1.00 98.44 103 ILE A O 1
ATOM 816 N N . THR A 1 104 ? 1.557 5.231 -1.970 1.00 98.12 104 THR A N 1
ATOM 817 C CA . THR A 1 104 ? 2.877 5.769 -2.305 1.00 98.12 104 THR A CA 1
ATOM 818 C C . THR A 1 104 ? 3.823 4.620 -2.602 1.00 98.12 104 THR A C 1
ATOM 820 O O . THR A 1 104 ? 4.084 3.792 -1.730 1.00 98.12 104 THR A O 1
ATOM 823 N N . GLY A 1 105 ? 4.357 4.583 -3.819 1.00 97.69 105 GLY A N 1
ATOM 824 C CA . GLY A 1 105 ? 5.454 3.694 -4.180 1.00 97.69 105 GLY A CA 1
ATOM 825 C C . GLY A 1 105 ? 6.809 4.381 -3.997 1.00 97.69 105 GLY A C 1
ATOM 826 O O . GLY A 1 105 ? 6.980 5.544 -4.361 1.00 97.69 105 GLY A O 1
ATOM 827 N N . ILE A 1 106 ? 7.780 3.672 -3.423 1.00 97.81 106 ILE A N 1
ATOM 828 C CA . ILE A 1 106 ? 9.139 4.169 -3.184 1.00 97.81 106 ILE A CA 1
ATOM 829 C C . ILE A 1 106 ? 10.145 3.173 -3.762 1.00 97.81 106 ILE A C 1
ATOM 831 O O . ILE A 1 106 ? 10.143 1.998 -3.406 1.00 97.81 106 ILE A O 1
ATOM 835 N N . ASP A 1 107 ? 11.016 3.663 -4.636 1.00 97.94 107 ASP A N 1
ATOM 836 C 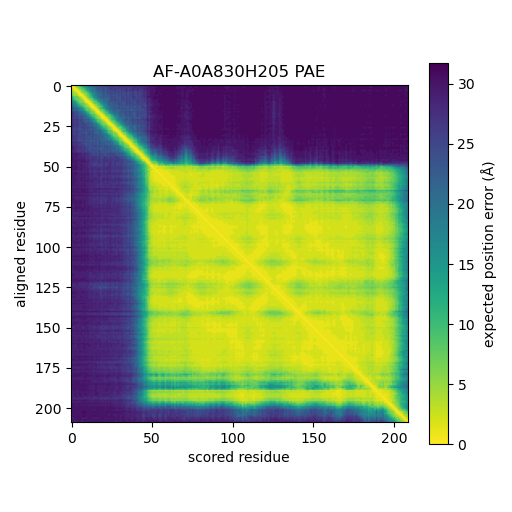CA . ASP A 1 107 ? 12.131 2.937 -5.246 1.00 97.94 107 ASP A CA 1
ATOM 837 C C . ASP A 1 107 ? 13.371 3.009 -4.326 1.00 97.94 107 ASP A C 1
ATOM 839 O O . ASP A 1 107 ? 13.866 4.103 -4.033 1.00 97.94 107 ASP A O 1
ATOM 843 N N . TYR A 1 108 ? 13.834 1.845 -3.843 1.00 97.06 108 TYR A N 1
ATOM 844 C CA . TYR A 1 108 ? 15.072 1.678 -3.069 1.00 97.06 108 TYR A CA 1
ATOM 845 C C . TYR A 1 108 ? 16.085 0.804 -3.847 1.00 97.06 108 TYR A C 1
ATOM 847 O O . TYR A 1 108 ? 16.187 -0.400 -3.571 1.00 97.06 108 TYR A O 1
ATOM 855 N N . PRO A 1 109 ? 16.884 1.377 -4.776 1.00 94.75 109 PRO A N 1
ATOM 856 C CA . PRO A 1 109 ? 17.793 0.610 -5.635 1.00 94.75 109 PRO A CA 1
ATOM 857 C C . PRO A 1 109 ? 18.845 -0.161 -4.845 1.00 94.75 109 PRO A C 1
ATOM 859 O O . PRO A 1 109 ? 19.089 -1.335 -5.113 1.00 94.75 109 PRO A O 1
ATOM 862 N N . ASP A 1 110 ? 19.419 0.486 -3.829 1.00 96.19 110 ASP A N 1
ATOM 863 C CA . ASP A 1 110 ? 20.494 -0.073 -3.001 1.00 96.19 110 ASP A CA 1
ATOM 864 C C . ASP A 1 110 ? 20.036 -1.307 -2.211 1.00 96.19 110 ASP A C 1
ATOM 866 O O . ASP A 1 110 ? 20.838 -2.167 -1.860 1.00 96.19 110 ASP A O 1
ATOM 870 N N . GLN A 1 111 ? 18.728 -1.412 -1.953 1.00 96.12 111 GLN A N 1
ATOM 871 C CA . GLN A 1 111 ? 18.104 -2.532 -1.247 1.00 96.12 111 GLN A CA 1
ATOM 872 C C . GLN A 1 111 ? 17.376 -3.496 -2.196 1.00 96.12 111 GLN A C 1
ATOM 874 O O . GLN A 1 111 ? 16.762 -4.449 -1.720 1.00 96.12 111 GLN A O 1
ATOM 879 N N . LYS A 1 112 ? 17.417 -3.244 -3.515 1.00 96.31 112 LYS A N 1
ATOM 880 C CA . LYS A 1 112 ? 16.750 -4.029 -4.570 1.00 96.31 112 LYS A CA 1
ATOM 881 C C . LYS A 1 112 ? 15.273 -4.334 -4.288 1.00 96.31 112 LYS A C 1
ATOM 883 O O . LYS A 1 112 ? 14.777 -5.423 -4.580 1.00 96.31 112 LYS A O 1
ATOM 888 N N . LYS A 1 113 ? 14.555 -3.376 -3.701 1.00 97.12 113 LYS A N 1
ATOM 889 C CA . LYS A 1 113 ? 13.136 -3.532 -3.359 1.00 97.12 113 LYS A CA 1
ATOM 890 C C . LYS A 1 113 ? 12.370 -2.235 -3.543 1.00 97.12 113 LYS A C 1
ATOM 892 O O . LYS A 1 113 ? 12.903 -1.148 -3.330 1.00 97.12 113 LYS A O 1
ATOM 897 N N . PHE A 1 114 ? 11.102 -2.350 -3.901 1.00 98.25 114 PHE A N 1
ATOM 898 C CA . PHE A 1 114 ? 10.160 -1.246 -3.814 1.00 98.25 114 PHE A CA 1
ATOM 899 C C . PHE A 1 114 ? 9.443 -1.319 -2.475 1.00 98.25 114 PHE A C 1
ATOM 901 O O . PHE A 1 114 ? 9.189 -2.406 -1.959 1.00 98.25 114 PHE A O 1
ATOM 908 N N . SER A 1 115 ? 9.098 -0.167 -1.917 1.00 97.69 115 SER A N 1
ATOM 909 C 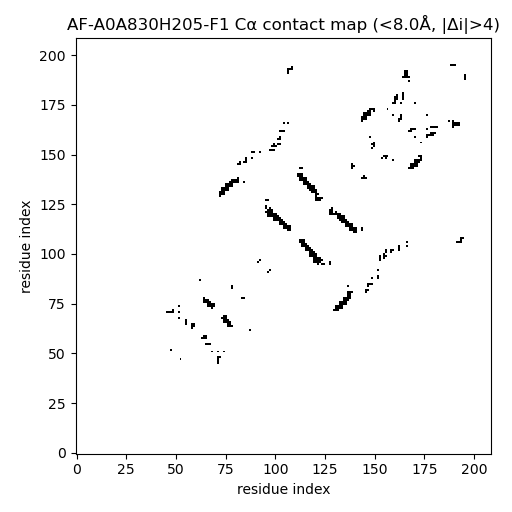CA . SER A 1 115 ? 8.131 -0.086 -0.830 1.00 97.69 115 SER A CA 1
ATOM 910 C C . SER A 1 115 ? 6.813 0.451 -1.355 1.00 97.69 115 SER A C 1
ATOM 912 O O . SER A 1 115 ? 6.803 1.363 -2.176 1.00 97.69 115 SER A O 1
ATOM 914 N N . ILE A 1 116 ? 5.715 -0.105 -0.864 1.00 98.44 116 ILE A N 1
ATOM 915 C CA . ILE A 1 116 ? 4.362 0.354 -1.160 1.00 98.44 116 ILE A CA 1
ATOM 916 C C . ILE A 1 116 ? 3.746 0.740 0.178 1.00 98.44 116 ILE A C 1
ATOM 918 O O . ILE A 1 116 ? 3.744 -0.063 1.114 1.00 98.44 116 ILE A O 1
ATOM 922 N N . VAL A 1 117 ? 3.272 1.978 0.287 1.00 98.44 117 VAL A N 1
ATOM 923 C CA . VAL A 1 117 ? 2.639 2.503 1.497 1.00 98.44 117 VAL A CA 1
ATOM 924 C C . VAL A 1 117 ? 1.201 2.874 1.183 1.00 98.44 117 VAL A C 1
ATOM 926 O O . VAL A 1 117 ? 0.956 3.806 0.423 1.00 98.44 117 VAL A O 1
ATOM 929 N N . TYR A 1 118 ? 0.259 2.165 1.793 1.00 98.69 118 TYR A N 1
ATOM 930 C CA . TYR A 1 118 ? -1.160 2.494 1.734 1.00 98.69 118 TYR A CA 1
ATOM 931 C C . TYR A 1 118 ? -1.504 3.401 2.908 1.00 98.69 118 TYR A C 1
ATOM 933 O O . TYR A 1 118 ? -1.288 3.033 4.063 1.00 98.69 118 TYR A O 1
ATOM 941 N N . HIS A 1 119 ? -2.063 4.572 2.630 1.00 98.19 119 HIS A N 1
ATOM 942 C CA . HIS A 1 119 ? -2.626 5.436 3.658 1.00 98.19 119 HIS A CA 1
ATOM 943 C C . HIS A 1 119 ? -4.125 5.192 3.740 1.00 98.19 119 HIS A C 1
ATOM 945 O O . HIS A 1 119 ? -4.871 5.565 2.836 1.00 98.19 119 HIS A O 1
ATOM 951 N N . VAL A 1 120 ? -4.566 4.563 4.825 1.00 98.19 120 VAL A N 1
ATOM 952 C CA . VAL A 1 120 ? -5.947 4.105 4.996 1.00 98.19 120 VAL A CA 1
ATOM 953 C C . VAL A 1 120 ? -6.612 4.772 6.194 1.00 98.19 120 VAL A C 1
ATOM 955 O O . VAL A 1 120 ? -5.956 5.204 7.146 1.00 98.19 120 VAL A O 1
ATOM 958 N N . SER A 1 121 ? -7.926 4.928 6.109 1.00 96.81 121 SER A N 1
ATOM 959 C CA . SER A 1 121 ? -8.764 5.626 7.081 1.00 96.81 121 SER A CA 1
ATOM 960 C C . SER A 1 121 ? -10.227 5.220 6.861 1.00 96.81 121 SER A C 1
ATOM 962 O O . SER A 1 121 ? -10.517 4.341 6.051 1.00 96.81 121 SER A O 1
ATOM 964 N N . SER A 1 122 ? -11.148 5.864 7.566 1.00 96.25 122 SER A N 1
ATOM 965 C CA . SER A 1 122 ? -12.586 5.698 7.358 1.00 96.25 122 SER A CA 1
ATOM 966 C C . SER A 1 122 ? -13.200 6.986 6.818 1.00 96.25 122 SER A C 1
ATOM 968 O O . SER A 1 122 ? -12.783 8.085 7.190 1.00 96.25 122 SER A O 1
ATOM 970 N N . TYR A 1 123 ? -14.188 6.857 5.939 1.00 94.19 123 TYR A N 1
ATOM 971 C CA . TYR A 1 123 ? -15.143 7.917 5.628 1.00 94.19 123 TYR A CA 1
ATOM 972 C C . TYR A 1 123 ? -16.531 7.646 6.217 1.00 94.19 123 TYR A C 1
ATOM 974 O O . TYR A 1 123 ? -17.301 8.593 6.370 1.00 94.19 123 TYR A O 1
ATOM 982 N N . GLY A 1 124 ? -16.849 6.397 6.573 1.00 91.50 124 GLY A N 1
ATOM 983 C CA . GLY A 1 124 ? -18.115 6.029 7.208 1.00 91.50 124 GLY A CA 1
ATOM 984 C C . GLY A 1 124 ? -18.197 6.368 8.700 1.00 91.50 124 GLY A C 1
ATOM 985 O O . GLY A 1 124 ? -19.288 6.626 9.205 1.00 91.50 124 GLY A O 1
ATOM 986 N N . ASP A 1 125 ? -17.064 6.412 9.402 1.00 93.38 125 ASP A N 1
ATOM 987 C CA . ASP A 1 125 ? -16.973 6.704 10.834 1.00 93.38 125 ASP A CA 1
ATOM 988 C C . ASP A 1 125 ? -16.143 7.975 11.077 1.00 93.38 125 ASP A C 1
ATOM 990 O O . ASP A 1 125 ? -14.969 8.068 10.714 1.00 93.38 125 ASP A O 1
ATOM 994 N N . PHE A 1 126 ? -16.757 8.972 11.719 1.00 91.25 126 PHE A N 1
ATOM 995 C CA . PHE A 1 126 ? -16.149 10.283 11.955 1.00 91.25 126 PHE A CA 1
ATOM 996 C C . PHE A 1 126 ? -14.954 10.255 12.920 1.00 91.25 126 PHE A C 1
ATOM 998 O O . PHE A 1 126 ? -14.033 11.065 12.786 1.00 91.25 126 PHE A O 1
ATOM 1005 N N . GLU A 1 127 ? -14.942 9.350 13.899 1.00 89.25 127 GLU A N 1
ATOM 1006 C CA . GLU A 1 127 ? -13.818 9.226 14.826 1.00 89.25 127 GLU A CA 1
ATOM 1007 C C . GLU A 1 127 ? -12.647 8.505 14.158 1.00 89.25 127 GLU A C 1
ATOM 1009 O O . GLU A 1 127 ? -11.502 8.959 14.263 1.00 89.25 127 GLU A O 1
ATOM 1014 N N . LEU A 1 128 ? -12.925 7.455 13.381 1.00 91.75 128 LEU A N 1
ATOM 1015 C CA . LEU A 1 128 ? -11.905 6.759 12.592 1.00 91.75 128 LEU A CA 1
ATOM 1016 C C . LEU A 1 128 ? -11.382 7.608 11.425 1.00 91.75 128 LEU A C 1
ATOM 1018 O O . LEU A 1 128 ? -10.212 7.487 11.063 1.00 91.75 128 LEU A O 1
ATOM 1022 N N . ALA A 1 129 ? -12.178 8.532 10.882 1.00 92.69 129 ALA A N 1
ATOM 1023 C CA . ALA A 1 129 ? -11.750 9.455 9.826 1.00 92.69 129 ALA A CA 1
ATOM 1024 C C . ALA A 1 129 ? -10.575 10.357 10.237 1.00 92.69 129 ALA A C 1
ATOM 1026 O O . ALA A 1 129 ? -9.787 10.804 9.390 1.00 92.69 129 ALA A O 1
ATOM 1027 N N . LYS A 1 130 ? -10.441 10.621 11.544 1.00 92.38 130 LYS A N 1
ATOM 1028 C CA . LYS A 1 130 ? -9.342 11.405 12.127 1.00 92.38 130 LYS A CA 1
ATOM 1029 C C . LYS A 1 130 ? -8.051 10.596 12.241 1.00 92.38 130 LYS A C 1
ATOM 1031 O O . LYS A 1 130 ? -6.995 11.202 12.404 1.00 92.38 130 LYS A O 1
ATOM 1036 N N . LEU A 1 131 ? -8.129 9.267 12.173 1.00 93.25 131 LEU A N 1
ATOM 1037 C CA . LEU A 1 131 ? -7.000 8.349 12.245 1.00 93.25 131 LEU A CA 1
ATOM 1038 C C . LEU A 1 131 ? -6.510 7.996 10.835 1.00 93.25 131 LEU A C 1
ATOM 1040 O O . LEU A 1 131 ? -7.294 7.668 9.943 1.00 93.25 131 LEU A O 1
ATOM 1044 N N . ILE A 1 132 ? -5.194 8.056 10.640 1.00 95.81 132 ILE A N 1
ATOM 1045 C CA . ILE A 1 132 ? -4.525 7.619 9.413 1.00 95.81 132 ILE A CA 1
ATOM 1046 C C . ILE A 1 132 ? -3.596 6.462 9.765 1.00 95.81 132 ILE A C 1
ATOM 1048 O O . ILE A 1 132 ? -2.649 6.624 10.540 1.00 95.81 132 ILE A O 1
ATOM 1052 N N . LEU A 1 133 ? -3.852 5.306 9.166 1.00 97.25 133 LEU A N 1
ATOM 1053 C CA . LEU A 1 133 ? -2.979 4.144 9.254 1.00 97.25 133 LEU A CA 1
ATOM 1054 C C . LEU A 1 133 ? -2.121 4.087 7.989 1.00 97.25 133 LEU A C 1
ATOM 1056 O O . LEU A 1 133 ? -2.635 4.227 6.883 1.00 97.25 133 LEU A O 1
ATOM 1060 N N . SER A 1 134 ? -0.814 3.910 8.147 1.00 97.94 134 SER A N 1
ATOM 1061 C CA . SER A 1 134 ? 0.124 3.758 7.032 1.00 97.94 134 SER A CA 1
ATOM 1062 C C . SER A 1 134 ? 0.586 2.311 6.981 1.00 97.94 134 SER A C 1
ATOM 1064 O O . SER A 1 134 ? 1.382 1.902 7.823 1.00 97.94 134 SER A O 1
ATOM 1066 N N . LEU A 1 135 ? 0.071 1.540 6.026 1.00 98.25 135 LEU A N 1
ATOM 1067 C CA . LEU A 1 135 ? 0.426 0.137 5.828 1.00 98.25 135 LEU A CA 1
ATOM 1068 C C . LEU A 1 135 ? 1.588 0.080 4.850 1.00 98.25 135 LEU A C 1
ATOM 1070 O O . LEU A 1 135 ? 1.408 0.325 3.658 1.00 98.25 135 LEU A O 1
ATOM 1074 N N . ARG A 1 136 ? 2.788 -0.190 5.353 1.00 98.19 136 ARG A N 1
ATOM 1075 C CA . ARG A 1 136 ? 3.993 -0.296 4.536 1.00 98.19 136 ARG A CA 1
ATOM 1076 C C . ARG A 1 136 ? 4.312 -1.756 4.274 1.00 98.19 136 ARG A C 1
ATOM 1078 O O . ARG A 1 136 ? 4.449 -2.524 5.215 1.00 98.19 136 ARG A O 1
ATOM 1085 N N . THR A 1 137 ? 4.527 -2.108 3.016 1.00 98.00 137 THR A N 1
ATOM 1086 C CA . THR A 1 137 ? 5.076 -3.408 2.622 1.00 98.00 137 THR A CA 1
ATOM 1087 C C . THR A 1 137 ? 6.165 -3.239 1.564 1.00 98.00 137 THR A C 1
ATOM 1089 O O . THR A 1 137 ? 6.475 -2.110 1.156 1.00 98.00 137 THR A O 1
ATOM 1092 N N . T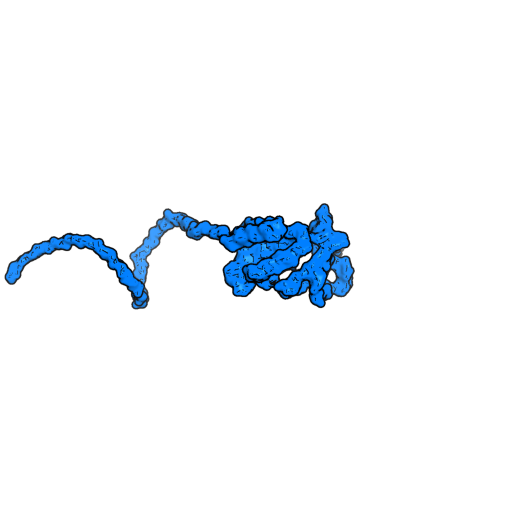YR A 1 138 ? 6.783 -4.345 1.158 1.00 97.62 138 TYR A N 1
ATOM 1093 C CA . TYR A 1 138 ? 7.907 -4.366 0.233 1.00 97.62 138 TYR A CA 1
ATOM 1094 C C . TYR A 1 138 ? 7.729 -5.448 -0.832 1.00 97.62 138 TYR A C 1
ATOM 1096 O O . TYR A 1 138 ? 7.252 -6.540 -0.540 1.00 97.62 138 TYR A O 1
ATOM 1104 N N . VAL A 1 139 ? 8.166 -5.156 -2.057 1.00 97.94 139 VAL A N 1
ATOM 1105 C CA . VAL A 1 139 ? 8.221 -6.117 -3.170 1.00 97.94 139 VAL A CA 1
ATOM 1106 C C . VAL A 1 139 ? 9.612 -6.097 -3.814 1.00 97.94 139 VAL A C 1
ATOM 1108 O O . VAL A 1 139 ? 10.242 -5.036 -3.855 1.00 97.94 139 VAL A O 1
ATOM 1111 N N . PRO A 1 140 ? 10.133 -7.237 -4.299 1.00 97.25 140 PRO A N 1
ATOM 1112 C CA . PRO A 1 140 ? 11.473 -7.304 -4.883 1.00 97.25 140 PRO A CA 1
ATOM 1113 C C . PRO A 1 140 ? 11.538 -6.628 -6.262 1.00 97.25 140 PRO A C 1
ATOM 1115 O O . PRO A 1 140 ? 10.530 -6.524 -6.959 1.00 97.25 140 PRO A O 1
ATOM 1118 N N . TYR A 1 141 ? 12.729 -6.192 -6.681 1.00 93.81 141 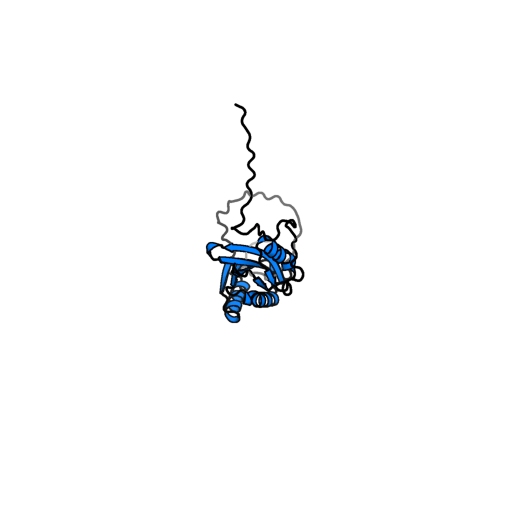TYR A N 1
ATOM 1119 C CA . TYR A 1 141 ? 12.939 -5.554 -7.993 1.00 93.81 141 TYR A CA 1
ATOM 1120 C C . TYR A 1 141 ? 12.804 -6.505 -9.168 1.00 93.81 141 TYR A C 1
ATOM 1122 O O . TYR A 1 141 ? 12.325 -6.113 -10.229 1.00 93.81 141 TYR A O 1
ATOM 1130 N N . GLU A 1 142 ? 13.259 -7.739 -8.984 1.00 93.00 142 GLU A N 1
ATOM 1131 C CA . GLU A 1 142 ? 13.282 -8.764 -10.019 1.00 93.00 142 GLU A CA 1
ATOM 1132 C C . GLU A 1 142 ? 11.863 -9.210 -10.380 1.00 93.00 142 GLU A C 1
ATOM 1134 O O . GLU A 1 142 ? 11.599 -9.601 -11.515 1.00 93.00 142 GLU A O 1
ATOM 1139 N N . ARG A 1 143 ? 10.947 -9.132 -9.409 1.00 94.44 143 ARG A N 1
ATOM 1140 C CA . ARG A 1 143 ? 9.547 -9.517 -9.560 1.00 94.44 143 ARG A CA 1
ATOM 1141 C C . ARG A 1 143 ? 8.632 -8.596 -8.739 1.00 94.44 143 ARG A C 1
ATOM 1143 O O . ARG A 1 143 ? 8.134 -9.013 -7.689 1.00 94.44 143 ARG A O 1
ATOM 1150 N N . PRO A 1 144 ? 8.425 -7.344 -9.184 1.00 96.06 144 PRO A N 1
ATOM 1151 C CA . PRO A 1 144 ? 7.661 -6.346 -8.445 1.00 96.06 144 PRO A CA 1
ATOM 1152 C C . PRO A 1 144 ? 6.163 -6.626 -8.596 1.00 96.06 144 PRO A C 1
ATOM 1154 O O . PRO A 1 144 ? 5.470 -6.008 -9.399 1.00 96.06 144 PRO A O 1
ATOM 1157 N N . GLU A 1 145 ? 5.666 -7.604 -7.847 1.00 97.50 145 GLU A N 1
ATOM 1158 C CA . GLU A 1 145 ? 4.285 -8.083 -7.902 1.00 97.50 145 GLU A CA 1
ATOM 1159 C C . GLU A 1 145 ? 3.672 -8.113 -6.496 1.00 97.50 145 GLU A C 1
ATOM 1161 O O . GLU A 1 145 ? 4.325 -8.529 -5.539 1.00 97.50 145 GLU A O 1
ATOM 1166 N N . ILE A 1 146 ? 2.402 -7.728 -6.383 1.00 97.88 146 ILE A N 1
ATOM 1167 C CA . ILE A 1 146 ? 1.599 -7.826 -5.156 1.00 97.88 146 ILE A CA 1
ATOM 1168 C C . ILE A 1 146 ? 0.131 -8.094 -5.507 1.00 97.88 146 ILE A C 1
ATOM 1170 O O . ILE A 1 146 ? -0.277 -7.892 -6.649 1.00 97.88 146 ILE A O 1
ATOM 1174 N N . GLU A 1 147 ? -0.670 -8.586 -4.566 1.00 97.94 147 GLU A N 1
ATOM 1175 C CA . GLU A 1 147 ? -2.123 -8.682 -4.756 1.00 97.94 147 GLU A CA 1
ATOM 1176 C C . GLU A 1 147 ? -2.774 -7.295 -4.701 1.00 97.94 147 GLU A C 1
ATOM 1178 O O . GLU A 1 147 ? -2.382 -6.452 -3.892 1.00 97.94 147 GLU A O 1
ATOM 1183 N N . THR A 1 148 ? -3.773 -7.067 -5.557 1.00 98.38 148 THR A N 1
ATOM 1184 C CA . THR A 1 148 ? -4.634 -5.882 -5.471 1.00 98.38 148 THR A CA 1
ATOM 1185 C C . THR A 1 148 ? -5.417 -5.884 -4.162 1.00 98.38 148 THR A C 1
ATOM 1187 O O . THR A 1 148 ? -5.808 -6.941 -3.656 1.00 98.38 148 THR A O 1
ATOM 1190 N N . LEU A 1 149 ? -5.728 -4.695 -3.651 1.00 98.44 149 LEU A N 1
ATOM 1191 C CA . LEU A 1 149 ? -6.694 -4.525 -2.567 1.00 98.44 149 LEU A CA 1
ATOM 1192 C C . LEU A 1 149 ? -8.077 -4.098 -3.076 1.00 98.44 149 LEU A C 1
ATOM 1194 O O . LEU A 1 149 ? -8.940 -3.764 -2.268 1.00 98.44 149 LEU A O 1
ATOM 1198 N N . TYR A 1 150 ? -8.321 -4.122 -4.391 1.00 98.25 150 TYR A N 1
ATOM 1199 C CA . TYR A 1 150 ? -9.537 -3.578 -5.005 1.00 98.25 150 TYR A CA 1
ATOM 1200 C C . TYR A 1 150 ? -10.844 -4.184 -4.472 1.00 98.25 150 TYR A C 1
ATOM 1202 O O . TYR A 1 150 ? -11.794 -3.453 -4.198 1.00 98.25 150 TYR A O 1
ATOM 1210 N N . GLU A 1 151 ? -10.894 -5.502 -4.257 1.00 97.75 151 GLU A N 1
ATOM 1211 C CA . GLU A 1 151 ? -12.087 -6.181 -3.716 1.00 97.75 151 GLU A CA 1
ATOM 1212 C C . GLU A 1 151 ? -12.390 -5.790 -2.254 1.00 97.75 151 GLU A C 1
ATOM 1214 O O . GLU A 1 151 ? -13.519 -5.927 -1.768 1.00 97.75 151 GLU A O 1
ATOM 1219 N N . ILE A 1 152 ? -11.378 -5.286 -1.542 1.00 98.25 152 ILE A N 1
ATOM 1220 C CA . ILE A 1 152 ? -11.475 -4.835 -0.152 1.00 98.25 152 ILE A CA 1
ATOM 1221 C C . ILE A 1 152 ? -11.830 -3.348 -0.127 1.00 98.25 152 ILE A C 1
ATOM 1223 O O . ILE A 1 152 ? -12.820 -2.954 0.491 1.00 98.25 152 ILE A O 1
ATOM 1227 N N . TRP A 1 153 ? -11.048 -2.542 -0.842 1.00 98.31 153 TRP A N 1
ATOM 1228 C CA . TRP A 1 153 ? -11.191 -1.098 -0.950 1.00 98.31 153 TRP A CA 1
ATOM 1229 C C . TRP A 1 153 ? -11.186 -0.670 -2.420 1.00 98.31 153 TRP A C 1
ATOM 1231 O O . TRP A 1 153 ? -10.119 -0.439 -2.988 1.00 98.31 153 TRP A O 1
ATOM 1241 N N . PRO A 1 154 ? -12.360 -0.449 -3.036 1.00 97.50 154 PRO A N 1
ATOM 1242 C CA . PRO A 1 154 ? -12.439 -0.013 -4.432 1.00 97.50 154 PRO A CA 1
ATOM 1243 C C . PRO A 1 154 ? -11.717 1.312 -4.724 1.00 97.50 154 PRO A C 1
ATOM 1245 O O . PRO A 1 154 ? -11.387 1.599 -5.874 1.00 97.50 154 PRO A O 1
ATOM 1248 N N . SER A 1 155 ? -11.438 2.121 -3.693 1.00 97.69 155 SER A N 1
ATOM 1249 C CA . SER A 1 155 ? -10.718 3.389 -3.831 1.00 97.69 155 SER A CA 1
ATOM 1250 C C . SER A 1 155 ? -9.273 3.235 -4.312 1.00 97.69 155 SER A C 1
ATOM 1252 O O . SER A 1 155 ? -8.695 4.210 -4.783 1.00 97.69 155 SER A O 1
ATOM 1254 N N . VAL A 1 156 ? -8.692 2.030 -4.261 1.00 98.25 156 VAL A N 1
ATOM 1255 C CA . VAL A 1 156 ? -7.333 1.774 -4.769 1.00 98.25 156 VAL A CA 1
ATOM 1256 C C . VAL A 1 156 ? -7.224 1.812 -6.293 1.00 98.25 156 VAL A C 1
ATOM 1258 O O . VAL A 1 156 ? -6.111 1.914 -6.798 1.00 98.25 156 VAL A O 1
ATOM 1261 N N . TRP A 1 157 ? -8.350 1.780 -7.019 1.00 97.31 157 TRP A N 1
ATOM 1262 C CA . TRP A 1 157 ? -8.403 1.640 -8.480 1.00 97.31 157 TRP A CA 1
ATOM 1263 C C . TRP A 1 157 ? -7.395 2.513 -9.231 1.00 97.31 157 TRP A C 1
ATOM 1265 O O . TRP A 1 157 ? -6.591 2.041 -10.030 1.00 97.31 157 TRP A O 1
ATOM 1275 N N . THR A 1 158 ? -7.429 3.820 -8.981 1.00 96.25 158 THR A N 1
ATOM 1276 C CA . THR A 1 158 ? -6.556 4.758 -9.689 1.00 96.25 158 THR A CA 1
ATOM 1277 C C . THR A 1 158 ? -5.122 4.689 -9.171 1.00 96.25 158 THR A C 1
ATOM 1279 O O . THR A 1 158 ? -4.180 4.776 -9.953 1.00 96.25 158 THR A O 1
ATOM 1282 N N . PHE A 1 159 ? -4.950 4.494 -7.865 1.00 97.56 159 PHE A N 1
ATOM 1283 C CA . PHE A 1 159 ? -3.645 4.519 -7.211 1.00 97.56 159 PHE A CA 1
ATOM 1284 C C . PHE A 1 159 ? -2.778 3.299 -7.562 1.00 97.56 159 PHE A C 1
ATOM 1286 O O . PHE A 1 159 ? -1.564 3.425 -7.739 1.00 97.56 159 PHE A O 1
ATOM 1293 N N . GLU A 1 160 ? -3.382 2.117 -7.694 1.00 98.00 160 GLU A N 1
ATOM 1294 C CA . GLU A 1 160 ? -2.673 0.910 -8.134 1.00 98.00 160 GLU A CA 1
ATOM 1295 C C . GLU A 1 160 ? -2.258 1.024 -9.603 1.00 98.00 160 GLU A C 1
ATOM 1297 O O . GLU A 1 160 ? -1.125 0.687 -9.946 1.00 98.00 160 GLU A O 1
ATOM 1302 N N . ARG A 1 161 ? -3.118 1.590 -10.460 1.00 96.94 161 ARG A N 1
ATOM 1303 C CA . ARG A 1 161 ? -2.783 1.873 -11.866 1.00 96.94 161 ARG A CA 1
ATOM 1304 C C . ARG A 1 161 ? -1.652 2.888 -12.001 1.00 96.94 161 ARG A C 1
ATOM 1306 O O . ARG A 1 161 ? -0.738 2.667 -12.789 1.00 96.94 161 ARG A O 1
ATOM 1313 N N . GLU A 1 162 ? -1.681 3.961 -11.211 1.00 96.69 162 GLU A N 1
ATOM 1314 C CA . GLU A 1 162 ? -0.594 4.944 -11.151 1.00 96.69 162 GLU A CA 1
ATOM 1315 C C . GLU A 1 162 ? 0.722 4.282 -10.743 1.00 96.69 162 GLU A C 1
ATOM 1317 O O . GLU A 1 162 ? 1.736 4.429 -11.418 1.00 96.69 162 GLU A O 1
ATOM 1322 N N . THR A 1 163 ? 0.704 3.493 -9.670 1.00 97.19 163 THR A N 1
ATOM 1323 C CA . THR A 1 163 ? 1.904 2.817 -9.162 1.00 97.19 163 THR A CA 1
ATOM 1324 C C . THR A 1 163 ? 2.437 1.789 -10.169 1.00 97.19 163 THR A C 1
ATOM 1326 O O . THR A 1 163 ? 3.651 1.670 -10.354 1.00 97.19 163 THR A O 1
ATOM 1329 N N . TYR A 1 164 ? 1.546 1.084 -10.868 1.00 96.75 164 TYR A N 1
ATOM 1330 C CA . TYR A 1 164 ? 1.904 0.192 -11.967 1.00 96.75 164 TYR A CA 1
ATOM 1331 C C . TYR A 1 164 ? 2.591 0.936 -13.109 1.00 96.75 164 TYR A C 1
ATOM 1333 O O . TYR A 1 164 ? 3.675 0.547 -13.532 1.00 96.75 164 TYR A O 1
ATOM 1341 N N . GLU A 1 165 ? 2.012 2.034 -13.577 1.00 95.69 165 GLU A N 1
ATOM 1342 C CA . GLU A 1 165 ? 2.540 2.768 -14.723 1.00 95.69 165 GLU A CA 1
ATOM 1343 C C . GLU A 1 165 ? 3.824 3.544 -14.393 1.00 95.69 165 GLU A C 1
ATOM 1345 O O . GLU A 1 165 ? 4.757 3.585 -15.191 1.00 95.69 165 GLU A O 1
ATOM 1350 N N . MET A 1 166 ? 3.913 4.123 -13.194 1.00 96.25 166 MET A N 1
ATOM 1351 C CA . MET A 1 166 ? 5.040 4.961 -12.786 1.00 96.25 166 MET A CA 1
ATOM 1352 C C . MET A 1 166 ? 6.258 4.172 -12.297 1.00 96.25 166 MET A C 1
ATOM 1354 O O . MET A 1 166 ? 7.392 4.633 -12.459 1.00 96.25 166 MET A O 1
ATOM 1358 N N . LEU A 1 167 ? 6.033 3.020 -11.652 1.00 96.44 167 LEU A N 1
ATOM 1359 C CA . LEU A 1 167 ? 7.072 2.214 -10.998 1.00 96.44 167 LEU A CA 1
ATOM 1360 C C . LEU A 1 167 ? 7.140 0.775 -11.510 1.00 96.44 167 LEU A C 1
ATOM 1362 O O . LEU A 1 167 ? 8.066 0.058 -11.134 1.00 96.44 167 LEU A O 1
ATOM 1366 N N . GLY A 1 168 ? 6.225 0.328 -12.366 1.00 95.62 168 GLY A N 1
ATOM 1367 C CA . GLY A 1 168 ? 6.230 -1.027 -12.923 1.00 95.62 168 GLY A CA 1
ATOM 1368 C C . GLY A 1 168 ? 5.878 -2.113 -11.914 1.00 95.62 168 GLY A C 1
ATOM 1369 O O . GLY A 1 168 ? 6.349 -3.238 -12.059 1.00 95.62 168 GLY A O 1
ATOM 1370 N N . ILE A 1 169 ? 5.125 -1.776 -10.865 1.00 97.62 169 ILE A N 1
ATOM 1371 C CA . ILE A 1 169 ? 4.673 -2.730 -9.847 1.00 97.62 169 ILE A CA 1
ATOM 1372 C C . ILE A 1 169 ? 3.330 -3.315 -10.280 1.00 97.62 169 ILE A C 1
ATOM 1374 O O . ILE A 1 169 ? 2.358 -2.588 -10.447 1.00 97.62 169 ILE A O 1
ATOM 1378 N N . THR A 1 170 ? 3.257 -4.630 -10.458 1.00 97.44 170 THR A N 1
ATOM 1379 C CA . THR A 1 170 ? 2.046 -5.308 -10.938 1.00 97.44 170 THR A CA 1
ATOM 1380 C C . THR A 1 170 ? 1.124 -5.686 -9.781 1.00 97.44 170 THR A C 1
ATOM 1382 O O . THR A 1 170 ? 1.531 -6.414 -8.874 1.00 97.44 170 THR A O 1
ATOM 1385 N N . PHE A 1 171 ? -0.137 -5.253 -9.852 1.00 98.12 171 PHE A N 1
ATOM 1386 C CA . PHE A 1 171 ? -1.188 -5.569 -8.879 1.00 98.12 171 PHE A CA 1
ATOM 1387 C C . PHE A 1 171 ? -2.091 -6.687 -9.417 1.00 98.12 171 PHE A C 1
ATOM 1389 O O . PHE A 1 171 ? -2.938 -6.476 -10.286 1.00 98.12 171 PHE A O 1
ATOM 1396 N N . LYS A 1 172 ? -1.888 -7.913 -8.930 1.00 97.81 172 LYS A N 1
ATOM 1397 C CA . LYS A 1 172 ? -2.623 -9.105 -9.376 1.00 97.81 172 LYS A CA 1
ATOM 1398 C C . LYS A 1 172 ? -4.077 -9.041 -8.940 1.00 97.81 172 LYS A C 1
ATOM 1400 O O . LYS A 1 172 ? -4.348 -8.840 -7.762 1.00 97.81 172 LYS A O 1
ATOM 1405 N N . GLY A 1 173 ? -4.988 -9.282 -9.880 1.00 96.88 173 GLY A N 1
ATOM 1406 C CA . GLY A 1 173 ? -6.433 -9.254 -9.644 1.00 96.88 173 GLY A CA 1
ATOM 1407 C C . GLY A 1 173 ? -7.077 -7.881 -9.842 1.00 96.88 173 GLY A C 1
ATOM 1408 O O . GLY A 1 173 ? -8.295 -7.778 -9.732 1.00 96.88 173 GLY A O 1
ATOM 1409 N N . HIS A 1 174 ? -6.301 -6.833 -10.152 1.00 97.44 174 HIS A N 1
ATOM 1410 C CA . HIS A 1 174 ? -6.871 -5.524 -10.458 1.00 97.44 174 HIS A CA 1
ATOM 1411 C C . HIS A 1 174 ? -7.733 -5.613 -11.738 1.00 97.44 174 HIS A C 1
ATOM 1413 O O . HIS A 1 174 ? -7.231 -6.116 -12.748 1.00 97.44 174 HIS A O 1
ATOM 1419 N N . PRO A 1 175 ? -8.997 -5.140 -11.754 1.00 97.19 175 PRO A N 1
ATOM 1420 C CA . PRO A 1 175 ? -9.898 -5.412 -12.881 1.00 97.19 175 PRO A CA 1
ATOM 1421 C C . PRO A 1 175 ? -9.494 -4.747 -14.202 1.00 97.19 175 PRO A C 1
ATOM 1423 O O . PRO A 1 175 ? -9.827 -5.250 -15.270 1.00 97.19 175 PRO A O 1
ATOM 1426 N N . ASP A 1 176 ? -8.785 -3.618 -14.140 1.00 95.38 176 ASP A N 1
ATOM 1427 C CA . ASP A 1 176 ? -8.261 -2.926 -15.320 1.00 95.38 176 ASP A CA 1
ATOM 1428 C C . ASP A 1 176 ? -6.910 -2.274 -15.013 1.00 95.38 176 ASP A C 1
ATOM 1430 O O . ASP A 1 176 ? -6.848 -1.159 -14.500 1.00 95.38 176 ASP A O 1
ATOM 1434 N N . LEU A 1 177 ? -5.812 -2.983 -15.280 1.00 93.81 177 LEU A N 1
ATOM 1435 C CA . LEU A 1 177 ? -4.452 -2.479 -15.049 1.00 93.81 177 LEU A CA 1
ATOM 1436 C C . LEU A 1 177 ? -3.829 -1.845 -16.308 1.00 93.81 177 LEU A C 1
ATOM 1438 O O . LEU A 1 177 ? -2.619 -1.891 -16.507 1.00 93.81 177 LEU A O 1
ATOM 1442 N N . ARG A 1 178 ? -4.642 -1.259 -17.195 1.00 92.12 178 ARG A N 1
ATOM 1443 C CA . ARG A 1 178 ? -4.125 -0.502 -18.347 1.00 92.12 178 ARG A CA 1
ATOM 1444 C C . ARG A 1 178 ? -3.517 0.834 -17.908 1.00 92.12 178 ARG A C 1
ATOM 1446 O O . ARG A 1 178 ? -4.004 1.464 -16.962 1.00 92.12 178 ARG A O 1
ATOM 1453 N N . ARG A 1 179 ? -2.515 1.293 -18.665 1.00 89.75 179 ARG A N 1
ATOM 1454 C CA . ARG A 1 179 ? -1.901 2.632 -18.573 1.00 89.75 179 ARG A CA 1
ATOM 1455 C C . ARG A 1 179 ? -2.952 3.748 -18.656 1.00 89.75 179 ARG A C 1
ATOM 1457 O O . ARG A 1 179 ? -3.981 3.574 -19.311 1.00 89.75 179 ARG A O 1
ATOM 1464 N N . MET A 1 180 ? -2.731 4.850 -17.943 1.00 87.81 180 MET A N 1
ATOM 1465 C CA . MET A 1 180 ? -3.678 5.965 -17.829 1.00 87.81 180 MET A CA 1
ATOM 1466 C C . MET A 1 180 ? -3.031 7.344 -17.991 1.00 87.81 180 MET A C 1
ATOM 1468 O O . MET A 1 180 ? -3.699 8.257 -18.469 1.00 87.81 180 MET A O 1
ATOM 1472 N N . PHE A 1 181 ? -1.778 7.514 -17.568 1.00 88.12 181 PHE A N 1
ATOM 1473 C CA . PHE A 1 181 ? -1.142 8.825 -17.439 1.00 88.12 181 PHE A CA 1
ATOM 1474 C C . PHE A 1 181 ? -0.103 9.106 -18.521 1.00 88.12 181 PHE A C 1
ATOM 1476 O O . PHE A 1 181 ? -0.006 10.238 -18.993 1.00 88.12 181 PHE A O 1
ATOM 1483 N N . LEU A 1 182 ? 0.709 8.110 -18.872 1.00 91.06 182 LEU A N 1
ATOM 1484 C CA . LEU A 1 182 ? 1.820 8.281 -19.792 1.00 91.06 182 LEU A CA 1
ATOM 1485 C C . LEU A 1 182 ? 1.363 8.089 -21.239 1.00 91.06 182 LEU A C 1
ATOM 1487 O O . LEU A 1 182 ? 0.478 7.275 -21.517 1.00 91.06 182 LEU A O 1
ATOM 1491 N N . PRO A 1 183 ? 2.005 8.800 -22.177 1.00 89.50 183 PRO A N 1
ATOM 1492 C CA . PRO A 1 183 ? 1.882 8.515 -23.597 1.00 89.50 183 PRO A CA 1
ATOM 1493 C C . PRO A 1 183 ? 2.205 7.049 -23.940 1.00 89.50 183 PRO A C 1
ATOM 1495 O O . PRO A 1 183 ? 2.962 6.369 -23.241 1.00 89.50 183 PRO A O 1
ATOM 1498 N N . GLU A 1 184 ? 1.652 6.555 -25.047 1.00 85.31 184 GLU A N 1
ATOM 1499 C CA . GLU A 1 184 ? 1.826 5.159 -25.471 1.00 85.31 184 GLU A CA 1
ATOM 1500 C C . GLU A 1 184 ? 3.300 4.792 -25.722 1.00 85.31 184 GLU A C 1
ATOM 1502 O O . GLU A 1 184 ? 3.707 3.666 -25.426 1.00 85.31 184 GLU A O 1
ATOM 1507 N N . ASP A 1 185 ? 4.123 5.750 -26.162 1.00 84.56 185 ASP A N 1
ATOM 1508 C CA . ASP A 1 185 ? 5.558 5.594 -26.436 1.00 84.56 185 ASP A CA 1
ATOM 1509 C C . ASP A 1 185 ? 6.434 5.458 -25.177 1.00 84.56 185 ASP A C 1
ATOM 1511 O O . ASP A 1 185 ? 7.602 5.087 -25.279 1.00 84.56 185 ASP A O 1
ATOM 1515 N N . PHE A 1 186 ? 5.880 5.667 -23.978 1.00 81.50 186 PHE A N 1
ATOM 1516 C CA . PHE A 1 186 ? 6.568 5.454 -22.695 1.00 81.50 186 PHE A CA 1
ATOM 1517 C C . PHE A 1 186 ? 6.479 4.001 -22.189 1.00 81.50 186 PHE A C 1
ATOM 1519 O O . PHE A 1 186 ? 6.606 3.723 -20.995 1.00 81.50 186 PHE A O 1
ATOM 1526 N N . GLU A 1 187 ? 6.251 3.037 -23.081 1.00 75.75 187 GLU A N 1
ATOM 1527 C CA . GLU A 1 187 ? 6.131 1.631 -22.699 1.00 75.75 187 GLU A CA 1
ATOM 1528 C C . GLU A 1 187 ? 7.449 1.053 -22.171 1.00 75.75 187 GLU A C 1
ATOM 1530 O O . GLU A 1 187 ? 8.519 1.249 -22.746 1.00 75.75 187 GLU A O 1
ATOM 1535 N N . GLY A 1 188 ? 7.379 0.333 -21.047 1.00 76.94 188 GLY A N 1
ATOM 1536 C CA . GLY A 1 188 ? 8.555 -0.248 -20.392 1.00 76.94 188 GLY A CA 1
ATOM 1537 C C . GLY A 1 188 ? 9.468 0.775 -19.706 1.00 76.94 188 GLY A C 1
ATOM 1538 O O . GLY A 1 188 ? 10.523 0.403 -19.186 1.00 76.94 188 GLY A O 1
ATOM 1539 N N . VAL A 1 189 ? 9.067 2.048 -19.670 1.00 84.44 189 VAL A N 1
ATOM 1540 C CA . VAL A 1 189 ? 9.798 3.134 -19.023 1.00 84.44 189 VAL A CA 1
ATOM 1541 C C . VAL A 1 189 ? 9.026 3.592 -17.791 1.00 84.44 189 VAL A C 1
ATOM 1543 O O . VAL A 1 189 ? 7.877 4.003 -17.876 1.00 84.44 189 VAL A O 1
ATOM 1546 N N . TYR A 1 190 ? 9.682 3.545 -16.633 1.00 93.81 190 TYR A N 1
ATOM 1547 C CA . TYR A 1 190 ? 9.067 3.842 -15.339 1.00 93.81 190 TYR A CA 1
ATOM 1548 C C . TYR A 1 190 ? 9.656 5.139 -14.765 1.00 93.81 190 TYR A C 1
ATOM 1550 O O . TYR A 1 190 ? 10.726 5.098 -14.147 1.00 93.81 190 TYR A O 1
ATOM 1558 N N . PRO A 1 191 ? 9.019 6.303 -14.990 1.00 93.75 191 PRO A N 1
ATOM 1559 C CA . PRO A 1 191 ? 9.627 7.609 -14.735 1.00 93.75 191 PRO A CA 1
ATOM 1560 C C . PRO A 1 191 ? 9.903 7.895 -13.255 1.00 93.75 191 PRO A C 1
ATOM 1562 O O . PRO A 1 191 ? 10.794 8.687 -12.951 1.00 93.75 191 PRO A O 1
ATOM 1565 N N . LEU A 1 192 ? 9.187 7.248 -12.326 1.00 94.81 192 LEU A N 1
ATOM 1566 C CA . LEU A 1 192 ? 9.434 7.415 -10.890 1.00 94.81 192 LEU A CA 1
ATOM 1567 C C . LEU A 1 192 ? 10.517 6.477 -10.344 1.00 94.81 192 LEU A C 1
ATOM 1569 O O . LEU A 1 192 ? 10.890 6.598 -9.172 1.00 94.81 192 LEU A O 1
ATOM 1573 N N . ARG A 1 193 ? 11.070 5.576 -11.171 1.00 95.44 193 ARG A N 1
ATOM 1574 C CA . ARG A 1 193 ? 12.228 4.777 -10.768 1.00 95.44 193 ARG A CA 1
ATOM 1575 C C . ARG A 1 193 ? 13.485 5.632 -10.710 1.00 95.44 193 ARG A C 1
ATOM 1577 O O . ARG A 1 193 ? 13.742 6.443 -11.595 1.00 95.44 193 ARG A O 1
ATOM 1584 N N . LYS A 1 194 ? 14.343 5.411 -9.713 1.00 94.44 194 LYS A N 1
ATOM 1585 C CA . LYS A 1 194 ? 15.591 6.187 -9.549 1.00 94.44 194 LYS A CA 1
ATOM 1586 C C . LYS A 1 194 ? 16.610 5.920 -10.661 1.00 94.44 194 LYS A C 1
ATOM 1588 O O . LYS A 1 194 ? 17.517 6.725 -10.883 1.00 94.44 194 LYS A O 1
ATOM 1593 N N . SER A 1 195 ? 16.462 4.801 -11.370 1.00 91.00 195 SER A N 1
ATOM 1594 C CA . SER A 1 195 ? 17.252 4.479 -12.559 1.00 91.00 195 SER A CA 1
ATOM 1595 C C . SER A 1 195 ? 16.885 5.337 -13.773 1.00 91.00 195 SER A C 1
ATOM 1597 O O . SER A 1 195 ? 17.710 5.469 -14.677 1.00 91.00 195 SER A O 1
ATOM 1599 N N . PHE A 1 196 ? 15.683 5.925 -13.810 1.00 91.00 196 PHE A N 1
ATOM 1600 C CA . PHE A 1 196 ? 15.237 6.758 -14.921 1.00 91.00 196 PHE A CA 1
ATOM 1601 C C . PHE A 1 196 ? 16.054 8.054 -14.999 1.00 91.00 196 PHE A C 1
ATOM 1603 O O . PHE A 1 196 ? 16.327 8.706 -13.988 1.00 91.00 196 PHE A O 1
ATOM 1610 N N . LYS A 1 197 ? 16.475 8.424 -16.212 1.00 87.75 197 LYS A N 1
ATOM 1611 C CA . LYS A 1 197 ? 17.248 9.641 -16.479 1.00 87.75 197 LYS A CA 1
ATOM 1612 C C . LYS A 1 197 ? 16.411 10.586 -17.326 1.00 87.75 197 LYS A C 1
ATOM 1614 O O . LYS A 1 197 ? 16.051 10.259 -18.453 1.00 87.75 197 LYS A O 1
ATOM 1619 N N . VAL A 1 198 ? 16.125 11.762 -16.776 1.00 83.88 198 VAL A N 1
ATOM 1620 C CA . VAL A 1 198 ? 15.443 12.833 -17.504 1.00 83.88 198 VAL A CA 1
ATOM 1621 C C . VAL A 1 198 ? 16.409 13.394 -18.545 1.00 83.88 198 VAL A C 1
ATOM 1623 O O . VAL A 1 198 ? 17.562 13.693 -18.225 1.00 83.88 198 VAL A O 1
ATOM 1626 N N . LYS A 1 199 ? 15.951 13.530 -19.792 1.00 77.75 199 LYS A N 1
ATOM 1627 C CA . LYS A 1 199 ? 16.721 14.219 -20.830 1.00 77.75 199 LYS A CA 1
ATOM 1628 C C . LYS A 1 199 ? 16.826 15.693 -20.444 1.00 77.75 199 LYS A C 1
ATOM 1630 O O . LYS A 1 199 ? 15.811 16.363 -20.289 1.00 77.75 199 LYS A O 1
ATOM 1635 N N . GLN A 1 200 ? 18.046 16.185 -20.265 1.00 75.56 200 GLN A N 1
ATOM 1636 C CA . GLN A 1 200 ? 18.282 17.603 -20.042 1.00 75.56 200 GLN A CA 1
ATOM 1637 C C . GLN A 1 200 ? 18.354 18.294 -21.403 1.00 75.56 200 GLN A C 1
ATOM 1639 O O . GLN A 1 200 ? 19.297 18.079 -22.161 1.00 75.56 200 GLN A O 1
ATOM 1644 N N . GLU A 1 201 ? 17.353 19.107 -21.723 1.00 77.38 201 GLU A N 1
ATOM 1645 C CA . GLU A 1 201 ? 17.411 19.981 -22.891 1.00 77.38 201 GLU A CA 1
ATOM 1646 C C . GLU A 1 201 ? 18.221 21.225 -22.518 1.00 77.38 201 GLU A C 1
ATOM 1648 O O . GLU A 1 201 ? 17.847 21.990 -21.628 1.00 77.38 201 GLU A O 1
ATOM 1653 N N . ALA A 1 202 ? 19.381 21.398 -23.149 1.00 70.88 202 ALA A N 1
ATOM 1654 C CA . ALA A 1 202 ? 20.193 22.596 -22.994 1.00 70.88 202 ALA A CA 1
ATOM 1655 C C . ALA A 1 202 ? 19.875 23.571 -24.132 1.00 70.88 202 ALA A C 1
ATOM 1657 O O . ALA A 1 202 ? 20.052 23.248 -25.306 1.00 70.88 202 ALA A O 1
ATOM 1658 N N . LEU A 1 203 ? 19.433 24.780 -23.780 1.00 68.88 203 LEU A N 1
ATOM 1659 C CA . LEU A 1 203 ? 19.399 25.909 -24.704 1.00 68.88 203 LEU A CA 1
ATOM 1660 C C . LEU A 1 203 ? 20.808 26.498 -24.770 1.00 68.88 203 LEU A C 1
ATOM 1662 O O . LEU A 1 203 ? 21.228 27.242 -23.883 1.00 68.88 203 LEU A O 1
ATOM 1666 N N . PHE A 1 204 ? 21.556 26.140 -25.809 1.00 71.44 204 PHE A N 1
ATOM 1667 C CA . PHE A 1 204 ? 22.817 26.804 -26.109 1.00 71.44 204 PHE A CA 1
ATOM 1668 C C . PHE A 1 204 ? 22.496 28.165 -26.731 1.00 71.44 204 PHE A C 1
ATOM 1670 O O . PHE A 1 204 ? 22.032 28.248 -27.864 1.00 71.44 204 PHE A O 1
ATOM 1677 N N . ILE A 1 205 ? 22.689 29.236 -25.960 1.00 76.62 205 ILE A N 1
ATOM 1678 C CA . ILE A 1 205 ? 22.665 30.598 -26.493 1.00 76.62 205 ILE A CA 1
ATOM 1679 C C . ILE A 1 205 ? 24.090 30.908 -26.940 1.00 76.62 205 ILE A C 1
ATOM 1681 O O . ILE A 1 205 ? 24.950 31.195 -26.103 1.00 76.62 205 ILE A O 1
ATOM 1685 N N . ASP A 1 206 ? 24.340 30.850 -28.246 1.00 75.75 206 ASP A N 1
ATOM 1686 C CA . ASP A 1 206 ? 25.579 31.378 -28.811 1.00 75.75 206 ASP A CA 1
ATOM 1687 C C . ASP A 1 206 ? 25.627 32.885 -28.543 1.00 75.75 206 ASP A C 1
ATOM 1689 O O . ASP A 1 206 ? 24.861 33.671 -29.108 1.00 75.75 206 ASP A O 1
ATOM 1693 N N . LYS A 1 207 ? 26.529 33.311 -27.653 1.00 67.31 207 LYS A N 1
ATOM 1694 C CA . LYS A 1 207 ? 26.896 34.724 -27.565 1.00 67.31 207 LYS A CA 1
ATOM 1695 C C . LYS A 1 207 ? 27.732 35.046 -28.797 1.00 67.31 207 LYS A C 1
ATOM 1697 O O . LYS A 1 207 ? 28.887 34.637 -28.873 1.00 67.31 207 LYS A O 1
ATOM 1702 N N . GLN A 1 208 ? 27.144 35.768 -29.750 1.00 67.19 208 GLN A N 1
ATOM 1703 C CA . GLN A 1 208 ? 27.920 36.411 -30.808 1.00 67.19 208 GLN A CA 1
ATOM 1704 C C . GLN A 1 208 ? 28.941 37.355 -30.153 1.00 67.19 208 GLN A C 1
ATOM 1706 O O . GLN A 1 208 ? 28.577 38.132 -29.265 1.00 67.19 208 GLN A O 1
ATOM 1711 N N . ALA A 1 209 ? 30.210 37.176 -30.526 1.00 67.88 209 ALA A N 1
ATOM 1712 C CA . ALA A 1 209 ? 31.364 37.912 -30.013 1.00 67.88 209 ALA A CA 1
ATOM 1713 C C . ALA A 1 209 ? 31.412 39.355 -30.526 1.00 67.88 209 ALA A C 1
ATOM 1715 O O . ALA A 1 209 ? 30.951 39.587 -31.668 1.00 67.88 209 ALA A O 1
#

pLDDT: mean 78.75, std 26.35, range [25.06, 98.69]

Secondary structure (DSSP, 8-state):
-------------PPP---------------PPP--------S-PPP--HHHHHHHHHHHHHH---EEEEETTEEEEE-SSGGGHHHHHHHHHHTT--EEEEEEEEEEGGGTEEEEEEEEE-SS-TTGGG-EEEEEEEEESSS-EEE--TTT-GGGHHHHHHHHHHH--EEET-S-----SS-GGGTT--TTSTT--------------

InterPro domains:
  IPR001268 NADH:ubiquinone oxidoreductase, 30kDa subunit [PF00329] (81-200)
  IPR037232 NADH:ubiquinone oxidoreductase, 30kDa subunit superfamily [G3DSA:3.30.460.80] (26-179)
  IPR037232 NADH:ubiquinone oxidoreductase, 30kDa subunit superfamily [SSF143243] (55-200)

Mean predicted aligned error: 13.91 Å

Nearest PDB structures (foldseek):
  7z0s-assembly1_E  TM=8.055E-01  e=8.707E-10  Escherichia coli K-12
  6tjv-assembly1_J  TM=8.503E-01  e=3.906E-09  Thermosynechococcus vestitus BP-1
  7z7v-assembly1_C  TM=7.690E-01  e=6.780E-10  unclassified
  7wg5-assembly1_J  TM=8.445E-01  e=1.282E-08  Arabidopsis thaliana
  7f9o-assembly1_U  TM=7.454E-01  e=6.515E-08  Hordeum vulgare subsp. spontaneum

Organism: NCBI:txid1670455

Radius of gyration: 31.48 Å; Cα contacts (8 Å, |Δi|>4): 270; chains: 1; bounding box: 77×67×101 Å

Sequence (209 aa):
MTQPNQPTTQPNQPTTQPNQPTTQPNQPTTQPNQPTTQPNQPTTQPTKSRFGDKLLQELKNTFGIEGKAESDRRIMIEIPDPAQIRKVAEFLREKGIDHVKSITGIDYPDQKKFSIVYHVSSYGDFELAKLILSLRTYVPYERPEIETLYEIWPSVWTFERETYEMLGITFKGHPDLRRMFLPEDFEGVYPLRKSFKVKQEALFIDKQA